Protein AF-A0A1Y2LS45-F1 (afdb_monomer_lite)

Radius of gyration: 21.68 Å; chains: 1; bounding box: 65×49×50 Å

pLDDT: mean 71.56, std 15.98, range [33.53, 91.5]

Secondary structure (DSSP, 8-state):
---TT-----TT--SS---HHHHHHHHHHHHHHHH-HHHHHHHTS-GGGTHHHHHGGGTTTTTHHHHHHHHHHHHHHTTTTT--SPPSSPPPPHHHHHHHHHHHHHHHHHHHHHHHHHHHHT--TT----GGGHHHHHHHHHHHHHHHHHHHHH-----TT-S-SSHHHHHHS--S----SSHHHHHHHHHS--

Sequence (194 aa):
MPDFAGLTPDSSYKDGWEPKSGACAKARDTTIQAFVPKLSVARRTDEAYYWPFQYFHLTWEDGAAAFHEELIQTARLWTELGLTAPCPYPFPSSDEYAVQKKDCRQFEASHQLTDTMSKLLNTATDGWAPADDWEKLQIAHKELHESVVQKTYNTEDFDEYDPLQSEDDLREIWPFDLERDQLSEENKKKADVP

InterPro domains:
  IPR051035 Mitochondrial inheritance protein 9 [PTHR36091] (29-177)

Structure (mmCIF, N/CA/C/O backbone):
data_AF-A0A1Y2LS45-F1
#
_entry.id   AF-A0A1Y2LS45-F1
#
loop_
_atom_site.group_PDB
_atom_site.id
_atom_site.type_symbol
_atom_site.label_atom_id
_atom_site.label_alt_id
_atom_site.label_comp_id
_atom_site.label_asym_id
_atom_site.label_entity_id
_atom_site.label_seq_id
_atom_site.pdbx_PDB_ins_code
_atom_site.Cartn_x
_atom_site.Cartn_y
_atom_site.Cartn_z
_atom_site.occupancy
_atom_site.B_iso_or_equiv
_atom_site.auth_seq_id
_atom_site.auth_comp_id
_atom_site.auth_asym_id
_atom_site.auth_atom_id
_atom_site.pdbx_PDB_model_num
ATOM 1 N N . MET A 1 1 ? -15.790 6.419 0.981 1.00 37.34 1 MET A N 1
ATOM 2 C CA . MET A 1 1 ? -14.462 5.896 1.353 1.00 37.34 1 MET A CA 1
ATOM 3 C C . MET A 1 1 ? -14.072 4.927 0.253 1.00 37.34 1 MET A C 1
ATOM 5 O O . MET A 1 1 ? -14.983 4.215 -0.167 1.00 37.34 1 MET A O 1
ATOM 9 N N . PRO A 1 2 ? -12.844 4.968 -0.289 1.00 41.75 2 PRO A N 1
ATOM 10 C CA . PRO A 1 2 ? -12.430 3.972 -1.267 1.00 41.75 2 PRO A CA 1
ATOM 11 C C . PRO A 1 2 ? -12.490 2.602 -0.597 1.00 41.75 2 PRO A C 1
ATOM 13 O O . PRO A 1 2 ? -12.044 2.440 0.537 1.00 41.75 2 PRO A O 1
ATOM 16 N N . ASP A 1 3 ? -13.123 1.650 -1.266 1.00 47.12 3 ASP A N 1
ATOM 17 C CA . ASP A 1 3 ? -13.044 0.254 -0.878 1.00 47.12 3 ASP A CA 1
ATOM 18 C C . ASP A 1 3 ? -11.689 -0.247 -1.383 1.00 47.12 3 ASP A C 1
ATOM 20 O O . ASP A 1 3 ? -11.525 -0.506 -2.573 1.00 47.12 3 ASP A O 1
ATOM 24 N N . PHE A 1 4 ? -10.696 -0.316 -0.495 1.00 44.00 4 PHE A N 1
ATOM 25 C CA . PHE A 1 4 ? -9.348 -0.793 -0.832 1.00 44.00 4 PHE A CA 1
ATOM 26 C C . PHE A 1 4 ? -9.336 -2.283 -1.236 1.00 44.00 4 PHE A C 1
ATOM 28 O O . PHE A 1 4 ? -8.350 -2.782 -1.774 1.00 44.00 4 PHE A O 1
ATOM 35 N N . ALA A 1 5 ? -10.449 -2.991 -1.007 1.00 43.00 5 ALA A N 1
ATOM 36 C CA . ALA A 1 5 ? -10.707 -4.353 -1.462 1.00 43.00 5 ALA A CA 1
ATOM 37 C C . ALA A 1 5 ? -11.768 -4.402 -2.563 1.00 43.00 5 ALA A C 1
ATOM 39 O O . ALA A 1 5 ? -12.122 -5.483 -3.051 1.00 43.00 5 ALA A O 1
ATOM 40 N N . GLY A 1 6 ? -12.262 -3.231 -2.945 1.00 40.03 6 GLY A N 1
ATOM 41 C CA . GLY A 1 6 ? -13.312 -3.047 -3.905 1.00 40.03 6 GLY A CA 1
ATOM 42 C C . GLY A 1 6 ? -12.787 -3.426 -5.254 1.00 40.03 6 GLY A C 1
ATOM 43 O O . GLY A 1 6 ? -11.815 -2.863 -5.754 1.00 40.03 6 GLY A O 1
ATOM 44 N N . LEU A 1 7 ? -13.470 -4.388 -5.860 1.00 37.25 7 LEU A N 1
ATOM 45 C CA . LEU A 1 7 ? -13.359 -4.628 -7.283 1.00 37.25 7 LEU A CA 1
ATOM 46 C C . LEU A 1 7 ? -13.670 -3.306 -7.981 1.00 37.25 7 LEU A C 1
ATOM 48 O O . LEU A 1 7 ? -14.832 -2.904 -8.060 1.00 37.25 7 LEU A O 1
ATOM 52 N N . THR A 1 8 ? -12.646 -2.638 -8.502 1.00 36.06 8 THR A N 1
ATOM 53 C CA . THR A 1 8 ? -12.851 -1.621 -9.521 1.00 36.06 8 THR A CA 1
ATOM 54 C C . THR A 1 8 ? -13.588 -2.315 -10.670 1.00 36.06 8 THR A C 1
ATOM 56 O O . THR A 1 8 ? -13.075 -3.286 -11.238 1.00 36.06 8 THR A O 1
ATOM 59 N N . PRO A 1 9 ? -14.828 -1.909 -11.010 1.00 33.53 9 PRO A N 1
ATOM 60 C CA . PRO A 1 9 ? -15.450 -2.384 -12.225 1.00 33.53 9 PRO A CA 1
ATOM 61 C C . PRO A 1 9 ? -14.730 -1.655 -13.351 1.00 33.53 9 PRO A C 1
ATOM 63 O O . PRO A 1 9 ? -15.074 -0.528 -13.706 1.00 33.53 9 PRO A O 1
ATOM 66 N N . ASP A 1 10 ? -13.675 -2.278 -13.863 1.00 34.06 10 ASP A N 1
ATOM 67 C CA . ASP A 1 10 ? -12.947 -1.760 -15.007 1.00 34.06 10 ASP A CA 1
ATOM 68 C C . ASP A 1 10 ? -13.879 -1.847 -16.225 1.00 34.06 10 ASP A C 1
ATOM 70 O O . ASP A 1 10 ? -14.085 -2.905 -16.824 1.00 34.06 10 ASP A O 1
ATOM 74 N N . SER A 1 11 ? -14.555 -0.737 -16.530 1.00 41.16 11 SER A N 1
ATOM 75 C CA . SER A 1 11 ? -15.632 -0.690 -17.528 1.00 41.16 11 SER A CA 1
ATOM 76 C C . SER A 1 11 ? -15.151 -0.843 -18.978 1.00 41.16 11 SER A C 1
ATOM 78 O O . SER A 1 11 ? -15.967 -0.775 -19.899 1.00 41.16 11 SER A O 1
ATOM 80 N N . SER A 1 12 ? -13.852 -1.060 -19.214 1.00 41.62 12 SER A N 1
ATOM 81 C CA . SER A 1 12 ? -13.284 -1.040 -20.566 1.00 41.62 12 SER A CA 1
ATOM 82 C C . SER A 1 12 ? -13.034 -2.406 -21.219 1.00 41.62 12 SER A C 1
ATOM 84 O O . SER A 1 12 ? -12.715 -2.444 -22.407 1.00 41.62 12 SER A O 1
ATOM 86 N N . TYR A 1 13 ? -13.262 -3.538 -20.546 1.00 36.50 13 TYR A N 1
ATOM 87 C CA . TYR A 1 13 ? -12.967 -4.847 -21.143 1.00 36.50 13 TYR A CA 1
ATOM 88 C C . TYR A 1 13 ? -14.202 -5.525 -21.745 1.00 36.50 13 TYR A C 1
ATOM 90 O O . TYR A 1 13 ? -14.956 -6.243 -21.090 1.00 36.50 13 TYR A O 1
ATOM 98 N N . LYS A 1 14 ? -14.389 -5.310 -23.052 1.00 39.19 14 LYS A N 1
ATOM 99 C CA . LYS A 1 14 ? -15.216 -6.165 -23.910 1.00 39.19 14 LYS A CA 1
ATOM 100 C C . LYS A 1 14 ? -14.388 -7.338 -24.427 1.00 39.19 14 LYS A C 1
ATOM 102 O O . LYS A 1 14 ? -13.962 -7.320 -25.569 1.00 39.19 14 LYS A O 1
ATOM 107 N N . ASP A 1 15 ? -14.188 -8.344 -23.591 1.00 38.72 15 ASP A N 1
ATOM 108 C CA . ASP A 1 15 ? -14.043 -9.733 -24.029 1.00 38.72 15 ASP A CA 1
ATOM 109 C C . ASP A 1 15 ? -14.287 -10.644 -22.824 1.00 38.72 15 ASP A C 1
ATOM 111 O O . ASP A 1 15 ? -13.944 -10.295 -21.699 1.00 38.72 15 ASP A O 1
ATOM 115 N N . GLY A 1 16 ? -14.975 -11.766 -23.044 1.00 36.00 16 GLY A N 1
ATOM 116 C CA . GLY A 1 16 ? -15.630 -12.603 -22.025 1.00 36.00 16 GLY A CA 1
ATOM 117 C C . GLY A 1 16 ? -14.723 -13.370 -21.052 1.00 36.00 16 GLY A C 1
ATOM 118 O O . GLY A 1 16 ? -15.042 -14.508 -20.713 1.00 36.00 16 GLY A O 1
ATOM 119 N N . TRP A 1 17 ? -13.623 -12.776 -20.594 1.00 35.47 17 TRP A N 1
ATOM 120 C CA . TRP A 1 17 ? -12.788 -13.281 -19.509 1.00 35.47 17 TRP A CA 1
ATOM 121 C C . TRP A 1 17 ? -13.036 -12.419 -18.264 1.00 35.47 17 TRP A C 1
ATOM 123 O O . TRP A 1 17 ? -12.714 -11.235 -18.250 1.00 35.47 17 TRP A O 1
ATOM 133 N N . GLU A 1 18 ? -13.641 -13.000 -17.221 1.00 38.00 18 GLU A N 1
ATOM 134 C CA . GLU A 1 18 ? -13.786 -12.342 -15.912 1.00 38.00 18 GLU A CA 1
ATOM 135 C C . GLU A 1 18 ? -12.415 -11.788 -15.465 1.00 38.00 18 GLU A C 1
ATOM 137 O O . GLU A 1 18 ? -11.423 -12.523 -15.559 1.00 38.00 18 GLU A O 1
ATOM 142 N N . PRO A 1 19 ? -12.320 -10.535 -14.975 1.00 42.94 19 PRO A N 1
ATOM 143 C CA . PRO A 1 19 ? -11.075 -10.001 -14.431 1.00 42.94 19 PRO A CA 1
ATOM 144 C C . PRO A 1 19 ? -10.482 -11.010 -13.445 1.00 42.94 19 PRO A C 1
ATOM 146 O O . PRO A 1 19 ? -11.208 -11.533 -12.595 1.00 42.94 19 PRO A O 1
ATOM 149 N N . LYS A 1 20 ? -9.178 -11.312 -13.546 1.00 48.69 20 LYS A N 1
ATOM 150 C CA . LYS A 1 20 ? -8.509 -12.288 -12.659 1.00 48.69 20 LYS A CA 1
ATOM 151 C C . LYS A 1 20 ? -8.820 -12.016 -11.176 1.00 48.69 20 LYS A C 1
ATOM 153 O O . LYS A 1 20 ? -8.964 -12.959 -10.406 1.00 48.69 20 LYS A O 1
ATOM 158 N N . SER A 1 21 ? -9.016 -10.750 -10.801 1.00 55.38 21 SER A N 1
ATOM 159 C CA . SER A 1 21 ? -9.451 -10.312 -9.469 1.00 55.38 21 SER A CA 1
ATOM 160 C C . SER A 1 21 ? -10.815 -10.876 -9.041 1.00 55.38 21 SER A C 1
ATOM 162 O O . SER A 1 21 ? -10.941 -11.368 -7.920 1.00 55.38 21 SER A O 1
ATOM 164 N N . GLY A 1 22 ? -11.818 -10.896 -9.924 1.00 56.47 22 GLY A N 1
ATOM 165 C CA . GLY A 1 22 ? -13.156 -11.428 -9.640 1.00 56.47 22 GLY A CA 1
ATOM 166 C C . GLY A 1 22 ? -13.173 -12.951 -9.488 1.00 56.47 22 GLY A C 1
ATOM 167 O O . GLY A 1 22 ? -13.774 -13.483 -8.550 1.00 56.47 22 GLY A O 1
ATOM 168 N N . ALA A 1 23 ? -12.441 -13.660 -10.352 1.00 62.28 23 ALA A N 1
ATOM 169 C CA . ALA A 1 23 ? -12.299 -15.112 -10.258 1.00 62.28 23 ALA A CA 1
ATOM 170 C C . ALA A 1 23 ? -11.534 -15.527 -8.986 1.00 62.28 23 ALA A C 1
ATOM 172 O O . ALA A 1 23 ? -11.937 -16.469 -8.301 1.00 62.28 23 ALA A O 1
ATOM 173 N N . CYS A 1 24 ? -10.476 -14.791 -8.624 1.00 57.47 24 CYS A N 1
ATOM 174 C CA . CYS A 1 24 ? -9.709 -15.010 -7.396 1.00 57.47 24 CYS A CA 1
ATOM 175 C C . CYS A 1 24 ? -10.525 -14.713 -6.131 1.00 57.47 24 CYS A C 1
ATOM 177 O O . CYS A 1 24 ? -10.482 -15.509 -5.193 1.00 57.47 24 CYS A O 1
ATOM 179 N N . ALA A 1 25 ? -11.308 -13.630 -6.102 1.00 61.47 25 ALA A N 1
ATOM 180 C CA . ALA A 1 25 ? -12.187 -13.313 -4.975 1.00 61.47 25 ALA A CA 1
ATOM 181 C C . ALA A 1 25 ? -13.240 -14.413 -4.763 1.00 61.47 25 ALA A C 1
ATOM 183 O O . ALA A 1 25 ? -13.397 -14.942 -3.660 1.00 61.47 25 ALA A O 1
ATOM 184 N N . LYS A 1 26 ? -13.881 -14.860 -5.848 1.00 71.94 26 LYS A N 1
ATOM 185 C CA . LYS A 1 26 ? -14.867 -15.946 -5.819 1.00 71.94 26 LYS A CA 1
ATOM 186 C C . LYS A 1 26 ? -14.252 -17.286 -5.413 1.00 71.94 26 LYS A C 1
ATOM 188 O O . LYS A 1 26 ? -14.851 -18.027 -4.628 1.00 71.94 26 LYS A O 1
ATOM 193 N N . ALA A 1 27 ? -13.054 -17.600 -5.908 1.00 78.12 27 ALA A N 1
ATOM 194 C CA . ALA A 1 27 ? -12.315 -18.796 -5.517 1.00 78.12 27 ALA A CA 1
ATOM 195 C C . ALA A 1 27 ? -11.917 -18.748 -4.035 1.00 78.12 27 ALA A C 1
ATOM 197 O O . ALA A 1 27 ? -12.123 -19.732 -3.325 1.00 78.12 27 ALA A O 1
ATOM 198 N N . ARG A 1 28 ? -11.427 -17.604 -3.540 1.00 68.94 28 ARG A N 1
ATOM 199 C CA . ARG A 1 28 ? -11.113 -17.368 -2.123 1.00 68.94 28 ARG A CA 1
ATOM 200 C C . ARG A 1 28 ? -12.343 -17.570 -1.245 1.00 68.94 28 ARG A C 1
ATOM 202 O O . ARG A 1 28 ? -12.267 -18.302 -0.261 1.00 68.94 28 ARG A O 1
ATOM 209 N N . ASP A 1 29 ? -13.478 -16.982 -1.608 1.00 72.62 29 ASP A N 1
ATOM 210 C CA . ASP A 1 29 ? -14.715 -17.102 -0.836 1.00 72.62 29 ASP A CA 1
ATOM 211 C C . ASP A 1 29 ? -15.249 -18.532 -0.820 1.00 72.62 29 ASP A C 1
ATOM 213 O O . ASP A 1 29 ? -15.577 -19.052 0.248 1.00 72.62 29 ASP A O 1
ATOM 217 N N . THR A 1 30 ? -15.254 -19.207 -1.971 1.00 80.69 30 THR A N 1
ATOM 218 C CA . THR A 1 30 ? -15.672 -20.614 -2.073 1.00 80.69 30 THR A CA 1
ATOM 219 C C . THR A 1 30 ? -14.738 -21.527 -1.272 1.00 80.69 30 THR A C 1
ATOM 221 O O . THR A 1 30 ? -15.191 -22.419 -0.555 1.00 80.69 30 THR A O 1
ATOM 224 N N . THR A 1 31 ? -13.428 -21.273 -1.323 1.00 70.69 31 THR A N 1
ATOM 225 C CA . THR A 1 31 ? -12.409 -22.036 -0.586 1.00 70.69 31 THR A CA 1
ATOM 226 C C . THR A 1 31 ? -12.541 -21.822 0.920 1.00 70.69 31 THR A C 1
ATOM 228 O O . THR A 1 31 ? -12.524 -22.785 1.682 1.00 70.69 31 THR A O 1
ATOM 231 N N . ILE A 1 32 ? -12.749 -20.585 1.377 1.00 66.25 32 ILE A N 1
ATOM 232 C CA . ILE A 1 32 ? -12.968 -20.288 2.799 1.00 66.25 32 ILE A CA 1
ATOM 233 C C . ILE A 1 32 ? -14.274 -20.920 3.294 1.00 66.25 32 ILE A C 1
ATOM 235 O O . ILE A 1 32 ? -14.299 -21.473 4.393 1.00 66.25 32 ILE A O 1
ATOM 239 N N . GLN A 1 33 ? -15.339 -20.906 2.485 1.00 75.44 33 GLN A N 1
ATOM 240 C CA . GLN A 1 33 ? -16.589 -21.608 2.793 1.00 75.44 33 GLN A CA 1
ATOM 241 C C . GLN A 1 33 ? -16.390 -23.122 2.945 1.00 75.44 33 GLN A C 1
ATOM 243 O O . GLN A 1 33 ? -16.942 -23.710 3.874 1.00 75.44 33 GLN A O 1
ATOM 248 N N . ALA A 1 34 ? -15.594 -23.740 2.069 1.00 77.50 34 ALA A N 1
ATOM 249 C CA . ALA A 1 34 ? -15.386 -25.185 2.053 1.00 77.50 34 ALA A CA 1
ATOM 250 C C . ALA A 1 34 ? -14.404 -25.678 3.130 1.00 77.50 34 ALA A C 1
ATOM 252 O O . ALA A 1 34 ? -14.676 -26.668 3.807 1.00 77.50 34 ALA A O 1
ATOM 253 N N . PHE A 1 35 ? -13.267 -25.000 3.300 1.00 65.56 35 PHE A N 1
ATOM 254 C CA . PHE A 1 35 ? -12.141 -25.502 4.097 1.00 65.56 35 PHE A CA 1
ATOM 255 C C . PHE A 1 35 ? -11.997 -24.828 5.458 1.00 65.56 35 PHE A C 1
ATOM 257 O O . PHE A 1 35 ? -11.401 -25.403 6.368 1.00 65.56 35 PHE A O 1
ATOM 264 N N . VAL A 1 36 ? -12.566 -23.632 5.636 1.00 68.81 36 VAL A N 1
ATOM 265 C CA . VAL A 1 36 ? -12.494 -22.893 6.902 1.00 68.81 36 VAL A CA 1
ATOM 266 C C . VAL A 1 36 ? -13.895 -22.423 7.317 1.00 68.81 36 VAL A C 1
ATOM 268 O O . VAL A 1 36 ? -14.128 -21.228 7.505 1.00 68.81 36 VAL A O 1
ATOM 271 N N . PRO A 1 37 ? -14.864 -23.343 7.502 1.00 68.50 37 PRO A N 1
ATOM 272 C CA . PRO A 1 37 ? -16.276 -22.996 7.686 1.00 68.50 37 PRO A CA 1
ATOM 273 C C . PRO A 1 37 ? -16.529 -22.095 8.904 1.00 68.50 37 PRO A C 1
ATOM 275 O O . PRO A 1 37 ? -17.424 -21.255 8.869 1.00 68.50 37 PRO A O 1
ATOM 278 N N . LYS A 1 38 ? -15.706 -22.193 9.958 1.00 63.44 38 LYS A N 1
ATOM 279 C CA . LYS A 1 38 ? -15.767 -21.281 11.115 1.00 63.44 38 LYS A CA 1
ATOM 280 C C . LYS A 1 38 ? -15.412 -19.838 10.736 1.00 63.44 38 LYS A C 1
ATOM 282 O O . LYS A 1 38 ? -16.117 -18.916 11.130 1.00 63.44 38 LYS A O 1
ATOM 287 N N . LEU A 1 39 ? -14.362 -19.656 9.932 1.00 60.03 39 LEU A N 1
ATOM 288 C CA . LEU A 1 39 ? -13.975 -18.352 9.390 1.00 60.03 39 LEU A CA 1
ATOM 289 C C . LEU A 1 39 ? -15.007 -17.849 8.377 1.00 60.03 39 LEU A C 1
ATOM 291 O O . LEU A 1 39 ? -15.296 -16.663 8.346 1.00 60.03 39 LEU A O 1
ATOM 295 N N . SER A 1 40 ? -15.610 -18.738 7.583 1.00 66.12 40 SER A N 1
ATOM 296 C CA . SER A 1 40 ? -16.699 -18.367 6.675 1.00 66.12 40 SER A CA 1
ATOM 297 C C . SER A 1 40 ? -17.918 -17.818 7.411 1.00 66.12 40 SER A C 1
ATOM 299 O O . SER A 1 40 ? -18.502 -16.842 6.953 1.00 66.12 40 SER A O 1
ATOM 301 N N . VAL A 1 41 ? -18.316 -18.428 8.531 1.00 69.25 41 VAL A N 1
ATOM 302 C CA . VAL A 1 41 ? -19.419 -17.915 9.356 1.00 69.25 41 VAL A CA 1
ATOM 303 C C . VAL A 1 41 ? -19.053 -16.557 9.952 1.00 69.25 41 VAL A C 1
ATOM 305 O O . VAL A 1 41 ? -19.871 -15.646 9.897 1.00 69.25 41 VAL A O 1
ATOM 308 N N . ALA A 1 42 ? -17.815 -16.389 10.429 1.00 62.97 42 ALA A N 1
ATOM 309 C CA . ALA A 1 42 ? -17.323 -15.095 10.899 1.00 62.97 42 ALA A CA 1
ATOM 310 C C . ALA A 1 42 ? -17.313 -14.033 9.780 1.00 62.97 42 ALA A C 1
ATOM 312 O O . ALA A 1 42 ? -17.785 -12.929 9.992 1.00 62.97 42 ALA A O 1
ATOM 313 N N . ARG A 1 43 ? -16.897 -14.361 8.551 1.00 63.22 43 ARG A N 1
ATOM 314 C CA . ARG A 1 43 ? -16.922 -13.430 7.401 1.00 63.22 43 ARG A CA 1
ATOM 315 C C . ARG A 1 43 ? -18.325 -13.081 6.892 1.00 63.22 43 ARG A C 1
ATOM 317 O O . ARG A 1 43 ? -18.460 -12.139 6.128 1.00 63.22 43 ARG A O 1
ATOM 324 N N . ARG A 1 44 ? -19.361 -13.839 7.269 1.00 68.12 44 ARG A N 1
ATOM 325 C CA . ARG A 1 44 ? -20.767 -13.488 6.986 1.00 68.12 44 ARG A CA 1
ATOM 326 C C . ARG A 1 44 ? -21.357 -12.521 8.016 1.00 68.12 44 ARG A C 1
ATOM 328 O O . ARG A 1 44 ? -22.510 -12.125 7.861 1.00 68.12 44 ARG A O 1
ATOM 335 N N . THR A 1 45 ? -20.615 -12.202 9.077 1.00 66.94 45 THR A N 1
ATOM 336 C CA . THR A 1 45 ? -20.951 -11.076 9.958 1.00 66.94 45 THR A CA 1
ATOM 337 C C . THR A 1 45 ? -20.570 -9.755 9.286 1.00 66.94 45 THR A C 1
ATOM 339 O O . THR A 1 45 ? -19.978 -9.778 8.207 1.00 66.94 45 THR A O 1
ATOM 342 N N . ASP A 1 46 ? -20.978 -8.628 9.875 1.00 65.94 46 ASP A N 1
ATOM 343 C CA . ASP A 1 46 ? -20.701 -7.286 9.345 1.00 65.94 46 ASP A CA 1
ATOM 344 C C . ASP A 1 46 ? -19.224 -7.136 8.931 1.00 65.94 46 ASP A C 1
ATOM 346 O O . ASP A 1 46 ? -18.320 -7.613 9.623 1.00 65.94 46 ASP A O 1
ATOM 350 N N . GLU A 1 47 ? -18.989 -6.495 7.789 1.00 66.19 47 GLU A N 1
ATOM 351 C CA . GLU A 1 47 ? -17.656 -6.288 7.221 1.00 66.19 47 GLU A CA 1
ATOM 352 C C . GLU A 1 47 ? -16.710 -5.561 8.172 1.00 66.19 47 GLU A C 1
ATOM 354 O O . GLU A 1 47 ? -15.532 -5.916 8.299 1.00 66.19 47 GLU A O 1
ATOM 359 N N . ALA A 1 48 ? -17.283 -4.695 9.000 1.00 64.94 48 ALA A N 1
ATOM 360 C CA . ALA A 1 48 ? -16.570 -4.004 10.051 1.00 64.94 48 ALA A CA 1
ATOM 361 C C . ALA A 1 48 ? -15.946 -4.924 11.123 1.00 64.94 48 ALA A C 1
ATOM 363 O O . ALA A 1 48 ? -14.991 -4.516 11.782 1.00 64.94 48 ALA A O 1
ATOM 364 N N . TYR A 1 49 ? -16.399 -6.177 11.289 1.00 65.94 49 TYR A N 1
ATOM 365 C CA . TYR A 1 49 ? -15.745 -7.127 12.205 1.00 65.94 49 TYR A CA 1
ATOM 366 C C . TYR A 1 49 ? -14.449 -7.717 11.646 1.00 65.94 49 TYR A C 1
ATOM 368 O O . TYR A 1 49 ? -13.630 -8.214 12.426 1.00 65.94 49 TYR A O 1
ATOM 376 N N . TYR A 1 50 ? -14.267 -7.731 10.321 1.00 70.44 50 TYR A N 1
ATOM 377 C CA . TYR A 1 50 ? -13.117 -8.383 9.696 1.00 70.44 50 TYR A CA 1
ATOM 378 C C . TYR A 1 50 ? -12.157 -7.449 8.965 1.00 70.44 50 TYR A C 1
ATOM 380 O O . TYR A 1 50 ? -11.053 -7.891 8.641 1.00 70.44 50 TYR A O 1
ATOM 388 N N . TRP A 1 51 ? -12.526 -6.184 8.772 1.00 69.94 51 TRP A N 1
ATOM 389 C CA . TRP A 1 51 ? -11.694 -5.150 8.156 1.00 69.94 51 TRP A CA 1
ATOM 390 C C . TRP A 1 51 ? -10.231 -5.129 8.639 1.00 69.94 51 TRP A C 1
ATOM 392 O O . TRP A 1 51 ? -9.334 -5.261 7.801 1.00 69.94 51 TRP A O 1
ATOM 402 N N . PRO A 1 52 ? -9.926 -5.143 9.955 1.00 68.00 52 PRO A N 1
ATOM 403 C CA . PRO A 1 52 ? -8.536 -5.200 10.421 1.00 68.00 52 PRO A CA 1
ATOM 404 C C . PRO A 1 52 ? -7.773 -6.438 9.932 1.00 68.00 52 PRO A C 1
ATOM 406 O O . PRO A 1 52 ? -6.583 -6.389 9.634 1.00 68.00 52 PRO A O 1
ATOM 409 N N . PHE A 1 53 ? -8.450 -7.578 9.813 1.00 67.81 53 PHE A N 1
ATOM 410 C CA . PHE A 1 53 ? -7.822 -8.831 9.394 1.00 67.81 53 PHE A CA 1
ATOM 411 C C . PHE A 1 53 ? -7.625 -8.916 7.877 1.00 67.81 53 PHE A C 1
ATOM 413 O O . PHE A 1 53 ? -6.948 -9.829 7.399 1.00 67.81 53 PHE A O 1
ATOM 420 N N . GLN A 1 54 ? -8.197 -7.984 7.114 1.00 66.12 54 GLN A N 1
ATOM 421 C CA . GLN A 1 54 ? -8.111 -7.967 5.662 1.00 66.12 54 GLN A CA 1
ATOM 422 C C . GLN A 1 54 ? -6.732 -7.531 5.175 1.00 66.12 54 GLN A C 1
ATOM 424 O O . GLN A 1 54 ? -6.189 -8.192 4.295 1.00 66.12 54 GLN A O 1
ATOM 429 N N . TYR A 1 55 ? -6.130 -6.519 5.803 1.00 61.53 55 TYR A N 1
ATOM 430 C CA . TYR A 1 55 ? -4.831 -5.963 5.387 1.00 61.53 55 TYR A CA 1
ATOM 431 C C . TYR A 1 55 ? -3.679 -6.285 6.331 1.00 61.53 55 TYR A C 1
ATOM 433 O O . TYR A 1 55 ? -2.532 -6.006 5.996 1.00 61.53 55 TYR A O 1
ATOM 441 N N . PHE A 1 56 ? -3.939 -6.944 7.467 1.00 65.62 56 PHE A N 1
ATOM 442 C CA . PHE A 1 56 ? -2.894 -7.294 8.436 1.00 65.62 56 PHE A CA 1
ATOM 443 C C . PHE A 1 56 ? -1.690 -8.014 7.794 1.00 65.62 56 PHE A C 1
ATOM 445 O O . PHE A 1 56 ? -0.544 -7.776 8.162 1.00 65.62 56 PHE A O 1
ATOM 452 N N . HIS A 1 57 ? -1.936 -8.855 6.788 1.00 58.50 57 HIS A N 1
ATOM 453 C CA . HIS A 1 57 ? -0.900 -9.632 6.103 1.00 58.50 57 HIS A CA 1
ATOM 454 C C . HIS A 1 57 ? -0.005 -8.824 5.146 1.00 58.50 57 HIS A C 1
ATOM 456 O O . HIS A 1 57 ? 1.038 -9.334 4.750 1.00 58.50 57 HIS A O 1
ATOM 462 N N . LEU A 1 58 ? -0.386 -7.592 4.799 1.00 61.78 58 LEU A N 1
ATOM 463 C CA . LEU A 1 58 ? 0.386 -6.695 3.930 1.00 61.78 58 LEU A CA 1
ATOM 464 C C . LEU A 1 58 ? 1.151 -5.631 4.724 1.00 61.78 58 LEU A C 1
ATOM 466 O O . LEU A 1 58 ? 1.900 -4.856 4.148 1.00 61.78 58 LEU A O 1
ATOM 470 N N . THR A 1 59 ? 1.001 -5.595 6.052 1.00 64.62 59 THR A N 1
ATOM 471 C CA . THR A 1 59 ? 1.595 -4.549 6.908 1.00 64.62 59 THR A CA 1
ATOM 472 C C . THR A 1 59 ? 3.122 -4.524 6.931 1.00 64.62 59 THR A C 1
ATOM 474 O O . THR A 1 59 ? 3.691 -3.523 7.349 1.00 64.62 59 THR A O 1
ATOM 477 N N . TRP A 1 60 ? 3.782 -5.610 6.521 1.00 60.81 60 TRP A N 1
ATOM 478 C CA . TRP A 1 60 ? 5.244 -5.713 6.490 1.00 60.81 60 TRP A CA 1
ATOM 479 C C . TRP A 1 60 ? 5.876 -5.132 5.217 1.00 60.81 60 TRP A C 1
ATOM 481 O O . TRP A 1 60 ? 7.087 -4.931 5.207 1.00 60.81 60 TRP A O 1
ATOM 491 N N . GLU A 1 61 ? 5.075 -4.899 4.178 1.00 64.12 61 GLU A N 1
ATOM 492 C CA . GLU A 1 61 ? 5.500 -4.333 2.897 1.00 64.12 61 GLU A CA 1
ATOM 493 C C . GLU A 1 61 ? 4.945 -2.906 2.813 1.00 64.12 61 GLU A C 1
ATOM 495 O O . GLU A 1 61 ? 5.538 -2.007 3.402 1.00 64.12 61 GLU A O 1
ATOM 500 N N . ASP A 1 62 ? 3.742 -2.720 2.260 1.00 64.38 62 ASP A N 1
ATOM 501 C CA . ASP A 1 62 ? 3.152 -1.382 2.079 1.00 64.38 62 ASP A CA 1
ATOM 502 C C . ASP A 1 62 ? 1.807 -1.190 2.808 1.00 64.38 62 ASP A C 1
ATOM 504 O O . ASP A 1 62 ? 1.295 -0.084 2.953 1.00 64.38 62 ASP A O 1
ATOM 508 N N . GLY A 1 63 ? 1.209 -2.257 3.341 1.00 71.94 63 GLY A N 1
ATOM 509 C CA . GLY A 1 63 ? -0.158 -2.249 3.877 1.00 71.94 63 GLY A CA 1
ATOM 510 C C . GLY A 1 63 ? -0.333 -1.607 5.255 1.00 71.94 63 GLY A C 1
ATOM 511 O O . GLY A 1 63 ? -1.429 -1.681 5.813 1.00 71.94 63 GLY A O 1
ATOM 512 N N . ALA A 1 64 ? 0.713 -1.018 5.845 1.00 82.94 64 ALA A N 1
ATOM 513 C CA . ALA A 1 64 ? 0.640 -0.412 7.176 1.00 82.94 64 ALA A CA 1
ATOM 514 C C . ALA A 1 64 ? -0.348 0.764 7.213 1.00 82.94 64 ALA A C 1
ATOM 516 O O . ALA A 1 64 ? -1.173 0.833 8.126 1.00 82.94 64 ALA A O 1
ATOM 517 N N . ALA A 1 65 ? -0.321 1.630 6.192 1.00 83.94 65 ALA A N 1
ATOM 518 C CA . ALA A 1 65 ? -1.252 2.749 6.064 1.00 83.94 65 ALA A CA 1
ATOM 519 C C . ALA A 1 65 ? -2.704 2.256 5.952 1.00 83.94 65 ALA A C 1
ATOM 521 O O . ALA A 1 65 ? -3.559 2.678 6.730 1.00 83.94 65 ALA A O 1
ATOM 522 N N . ALA A 1 66 ? -2.974 1.289 5.068 1.00 80.38 66 ALA A N 1
ATOM 523 C CA . ALA A 1 66 ? -4.306 0.699 4.915 1.00 80.38 66 ALA A CA 1
ATOM 524 C C . ALA A 1 66 ? -4.798 0.037 6.213 1.00 80.38 66 ALA A C 1
ATOM 526 O O . ALA A 1 66 ? -5.913 0.286 6.663 1.00 80.38 66 ALA A O 1
ATOM 527 N N . PHE A 1 67 ? -3.947 -0.753 6.873 1.00 83.38 67 PHE A N 1
ATOM 528 C CA . PHE A 1 67 ? -4.294 -1.398 8.139 1.00 83.38 67 PHE A CA 1
ATOM 529 C C . PHE A 1 67 ? -4.586 -0.386 9.253 1.00 83.38 67 PHE A C 1
ATOM 531 O O . PHE A 1 67 ? -5.506 -0.591 10.045 1.00 83.38 67 PHE A O 1
ATOM 538 N N . HIS A 1 68 ? -3.834 0.713 9.313 1.00 86.00 68 HIS A N 1
ATOM 539 C CA . HIS A 1 68 ? -4.071 1.765 10.293 1.00 86.00 68 HIS A CA 1
ATOM 540 C C . HIS A 1 68 ? -5.426 2.457 10.075 1.00 86.00 68 HIS A C 1
ATOM 542 O O . HIS A 1 68 ? -6.145 2.691 11.048 1.00 86.00 68 HIS A O 1
ATOM 548 N N . GLU A 1 69 ? -5.835 2.685 8.821 1.00 86.50 69 GLU A N 1
ATOM 549 C CA . GLU A 1 69 ? -7.180 3.186 8.512 1.00 86.50 69 GLU A CA 1
ATOM 550 C C . GLU A 1 69 ? -8.250 2.193 8.979 1.00 86.50 69 GLU A C 1
ATOM 552 O O . GLU A 1 69 ? -9.203 2.602 9.640 1.00 86.50 69 GLU A O 1
ATOM 557 N N . GLU A 1 70 ? -8.069 0.889 8.750 1.00 83.62 70 GLU A N 1
ATOM 558 C CA . GLU A 1 70 ? -9.029 -0.118 9.220 1.00 83.62 70 GLU A CA 1
ATOM 559 C C . GLU A 1 70 ? -9.172 -0.155 10.746 1.00 83.62 70 GLU A C 1
ATOM 561 O O . GLU A 1 70 ? -10.277 -0.335 11.271 1.00 83.62 70 GLU A O 1
ATOM 566 N N . LEU A 1 71 ? -8.083 0.055 11.492 1.00 85.81 71 LEU A N 1
ATOM 567 C CA . LEU A 1 71 ? -8.144 0.176 12.952 1.00 85.81 71 LEU A CA 1
ATOM 568 C C . LEU A 1 71 ? -8.956 1.401 13.384 1.00 85.81 71 LEU A C 1
ATOM 570 O O . LEU A 1 71 ? -9.772 1.300 14.303 1.00 85.81 71 LEU A O 1
ATOM 574 N N . ILE A 1 72 ? -8.792 2.534 12.696 1.00 88.31 72 ILE A N 1
ATOM 575 C CA . ILE A 1 72 ? -9.565 3.755 12.959 1.00 88.31 72 ILE A CA 1
ATOM 576 C C . ILE A 1 72 ? -11.051 3.526 12.669 1.00 88.31 72 ILE A C 1
ATOM 578 O O . ILE A 1 72 ? -11.900 3.926 13.468 1.00 88.31 72 ILE A O 1
ATOM 582 N N . GLN A 1 73 ? -11.388 2.862 11.563 1.00 84.19 73 GLN A N 1
ATOM 583 C CA . GLN A 1 73 ? -12.778 2.555 11.210 1.00 84.19 73 GL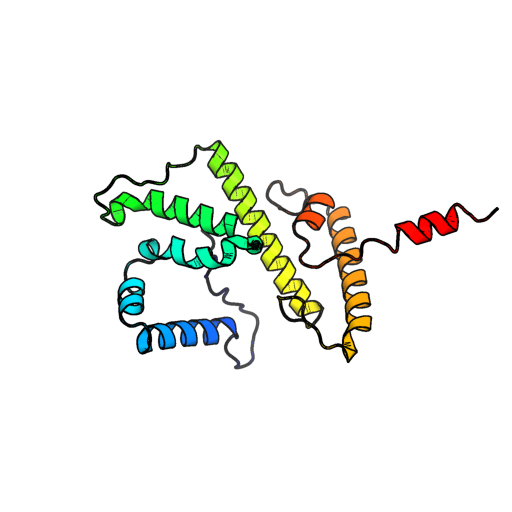N A CA 1
ATOM 584 C C . GLN A 1 73 ? -13.407 1.557 12.187 1.00 84.19 73 GLN A C 1
ATOM 586 O O . GLN A 1 73 ? -14.535 1.747 12.641 1.00 84.19 73 GLN A O 1
ATOM 591 N N . THR A 1 74 ? -12.645 0.554 12.619 1.00 82.31 74 THR A N 1
ATOM 592 C CA . THR A 1 74 ? -13.083 -0.385 13.660 1.00 82.31 74 THR A CA 1
ATOM 593 C C . THR A 1 74 ? -13.332 0.335 14.984 1.00 82.31 74 THR A C 1
ATOM 595 O O . THR A 1 74 ? -14.337 0.090 15.649 1.00 82.31 74 THR A O 1
ATOM 598 N N . ALA A 1 75 ? -12.458 1.270 15.361 1.00 85.56 75 ALA A N 1
ATOM 599 C CA . ALA A 1 75 ? -12.639 2.082 16.559 1.00 85.56 75 ALA A CA 1
ATOM 600 C C . ALA A 1 75 ? -13.865 3.010 16.463 1.00 85.56 75 ALA A C 1
ATOM 602 O O . ALA A 1 75 ? -14.552 3.204 17.466 1.00 85.56 75 ALA A O 1
ATOM 603 N N . ARG A 1 76 ? -14.185 3.538 15.268 1.00 85.19 76 ARG A N 1
ATOM 604 C CA . ARG A 1 76 ? -15.419 4.313 15.006 1.00 85.19 76 ARG A CA 1
ATOM 605 C C . ARG A 1 76 ? -16.669 3.488 15.262 1.00 85.19 76 ARG A C 1
ATOM 607 O O . ARG A 1 76 ? -17.575 3.949 15.948 1.00 85.19 76 ARG A O 1
ATOM 614 N N . LEU A 1 77 ? -16.696 2.274 14.723 1.00 82.06 77 LEU A N 1
ATOM 615 C CA . LEU A 1 77 ? -17.859 1.392 14.769 1.00 82.06 77 LEU A CA 1
ATOM 616 C C . LEU A 1 77 ? -17.909 0.535 16.037 1.00 82.06 77 LEU A C 1
ATOM 618 O O . LEU A 1 77 ? -18.841 -0.238 16.214 1.00 82.06 77 LEU A O 1
ATOM 622 N N . TRP A 1 78 ? -16.954 0.687 16.955 1.00 80.81 78 TRP A N 1
ATOM 623 C CA . TRP A 1 78 ? -16.771 -0.192 18.112 1.00 80.81 78 TRP A CA 1
ATOM 624 C C . TRP A 1 78 ? -18.051 -0.455 18.924 1.00 80.81 78 TRP A C 1
ATOM 626 O O . TRP A 1 78 ? -18.338 -1.592 19.302 1.00 80.81 78 TRP A O 1
ATOM 636 N N . THR A 1 79 ? -18.850 0.590 19.163 1.00 79.69 79 THR A N 1
ATOM 637 C CA . THR A 1 79 ? -20.130 0.482 19.884 1.00 79.69 79 THR A CA 1
ATOM 638 C C . THR A 1 79 ? -21.212 -0.206 19.045 1.00 79.69 79 THR A C 1
ATOM 640 O O . THR A 1 79 ? -21.994 -0.993 19.575 1.00 79.69 79 THR A O 1
ATOM 643 N N . GLU A 1 80 ? -21.257 0.066 17.740 1.00 77.62 80 GLU A N 1
ATOM 644 C CA . GLU A 1 80 ? -22.207 -0.538 16.791 1.00 77.62 80 GLU A CA 1
ATOM 645 C C . GLU A 1 80 ? -21.906 -2.027 16.567 1.00 77.62 80 GLU A C 1
ATOM 647 O O . GLU A 1 80 ? -22.820 -2.838 16.425 1.00 77.62 80 GLU A O 1
ATOM 652 N N . LEU A 1 81 ? -20.629 -2.403 16.677 1.00 71.25 81 LEU A N 1
ATOM 653 C CA . LEU A 1 81 ? -20.139 -3.780 16.699 1.00 71.25 81 LEU A CA 1
ATOM 654 C C . LEU A 1 81 ? -20.504 -4.537 17.995 1.00 71.25 81 LEU A C 1
ATOM 656 O O . LEU A 1 81 ? -20.123 -5.691 18.179 1.00 71.25 81 LEU A O 1
ATOM 660 N N . GLY A 1 82 ? -21.211 -3.905 18.938 1.00 74.38 82 GLY A N 1
ATOM 661 C CA . GLY A 1 82 ? -21.672 -4.554 20.169 1.00 74.38 82 GLY A CA 1
ATOM 662 C C . GLY A 1 82 ? -20.543 -5.041 21.087 1.00 74.38 82 GLY A C 1
ATOM 663 O O . GLY A 1 82 ? -20.772 -5.908 21.935 1.00 74.38 82 GLY A O 1
ATOM 664 N N . LEU A 1 83 ? -19.324 -4.509 20.932 1.00 76.44 83 LEU A N 1
ATOM 665 C CA . LEU A 1 83 ? -18.161 -4.901 21.724 1.00 76.44 83 LEU A CA 1
ATOM 666 C C . LEU A 1 83 ? -18.237 -4.258 23.114 1.00 76.44 83 LEU A C 1
ATOM 668 O O . LEU A 1 83 ? -18.213 -3.041 23.271 1.00 76.44 83 LEU A O 1
ATOM 672 N N . THR A 1 84 ? -18.343 -5.092 24.151 1.00 78.88 84 THR A N 1
ATOM 673 C CA . THR A 1 84 ? -18.612 -4.643 25.530 1.00 78.88 84 THR A CA 1
ATOM 674 C C . THR A 1 84 ? -17.392 -4.089 26.261 1.00 78.88 84 THR A C 1
ATOM 676 O O . THR A 1 84 ? -17.537 -3.416 27.280 1.00 78.88 84 THR A O 1
ATOM 679 N N . ALA A 1 85 ? -16.186 -4.415 25.799 1.00 84.25 85 ALA A N 1
ATOM 680 C CA . ALA A 1 85 ? -14.954 -3.856 26.346 1.00 84.25 85 ALA A CA 1
ATOM 681 C C . ALA A 1 85 ? -14.704 -2.459 25.755 1.00 84.25 85 ALA A C 1
ATOM 683 O O . ALA A 1 85 ? -15.131 -2.210 24.632 1.00 84.25 85 ALA A O 1
ATOM 684 N N . PRO A 1 86 ? -13.992 -1.555 26.447 1.00 85.50 86 PRO A N 1
ATOM 685 C CA . PRO A 1 86 ? -13.508 -0.324 25.830 1.00 85.50 86 PRO A CA 1
ATOM 686 C C . PRO A 1 86 ? -12.635 -0.629 24.606 1.00 85.50 86 PRO A C 1
ATOM 688 O O . PRO A 1 86 ? -11.868 -1.594 24.629 1.00 85.50 86 PRO A O 1
ATOM 691 N N . CYS A 1 87 ? -12.729 0.201 23.563 1.00 84.88 87 CYS A N 1
ATOM 692 C CA . CYS A 1 87 ? -11.848 0.083 22.404 1.00 84.88 87 CYS A CA 1
ATOM 693 C C . CYS A 1 87 ? -10.384 0.237 22.852 1.00 84.88 87 CYS A C 1
ATOM 695 O O . CYS A 1 87 ? -10.057 1.245 23.485 1.00 84.88 87 CYS A O 1
ATOM 697 N N . PRO A 1 88 ? -9.495 -0.728 22.549 1.00 86.94 88 PRO A N 1
ATOM 698 C CA . PRO A 1 88 ? -8.084 -0.637 22.916 1.00 86.94 88 PRO A CA 1
ATOM 699 C C . PRO A 1 88 ? -7.312 0.350 22.033 1.00 86.94 88 PRO A C 1
ATOM 701 O O . PRO A 1 88 ? -6.212 0.758 22.396 1.00 86.94 88 PRO A O 1
ATOM 704 N N . TYR A 1 89 ? -7.871 0.713 20.877 1.00 86.00 89 TYR A N 1
ATOM 705 C CA . TYR A 1 89 ? -7.266 1.634 19.932 1.00 86.00 89 TYR A CA 1
ATOM 706 C C . TYR A 1 89 ? -7.855 3.043 20.142 1.00 86.00 89 TYR A C 1
ATOM 708 O O . TYR A 1 89 ? -9.064 3.234 19.953 1.00 86.00 89 TYR A O 1
ATOM 716 N N . PRO A 1 90 ? -7.046 4.022 20.590 1.00 86.88 90 PRO A N 1
ATOM 717 C CA . PRO A 1 90 ? -7.516 5.379 20.820 1.00 86.88 90 PRO A CA 1
ATOM 718 C C . PRO A 1 90 ? -7.836 6.058 19.491 1.00 86.88 90 PRO A C 1
ATOM 720 O O . PRO A 1 90 ? -7.161 5.850 18.487 1.00 86.88 90 PRO A O 1
ATOM 723 N N . PHE A 1 91 ? -8.865 6.899 19.490 1.00 87.75 91 PHE A N 1
ATOM 724 C CA . PHE A 1 91 ? -9.197 7.659 18.296 1.00 87.75 91 PHE A CA 1
ATOM 725 C C . PHE A 1 91 ? -8.120 8.716 18.023 1.00 87.75 91 PHE A C 1
ATOM 727 O O . PHE A 1 91 ? -7.785 9.455 18.955 1.00 87.75 91 PHE A O 1
ATOM 734 N N . PRO A 1 92 ? -7.609 8.829 16.785 1.00 89.75 92 PRO A N 1
ATOM 735 C CA . PRO A 1 92 ? -6.606 9.833 16.459 1.00 89.75 92 PRO A CA 1
ATOM 736 C C . PRO A 1 92 ? -7.180 11.245 16.600 1.00 89.75 92 PRO A C 1
ATOM 738 O O . PRO A 1 92 ? -8.363 11.496 16.346 1.00 89.75 92 PRO A O 1
ATOM 741 N N . SER A 1 93 ? -6.326 12.190 16.978 1.00 91.50 93 SER A N 1
ATOM 742 C CA . SER A 1 93 ? -6.629 13.616 16.878 1.00 91.50 93 SER A CA 1
ATOM 743 C C . SER A 1 93 ? -6.876 14.034 15.421 1.00 91.50 93 SER A C 1
ATOM 745 O O . SER A 1 93 ? -6.588 13.299 14.475 1.00 91.50 93 SER A O 1
ATOM 747 N N . SER A 1 94 ? -7.416 15.240 15.218 1.00 90.12 94 SER A N 1
ATOM 748 C CA . SER A 1 94 ? -7.666 15.758 13.864 1.00 90.12 94 SER A CA 1
ATOM 749 C C . SER A 1 94 ? -6.388 15.829 13.022 1.00 90.12 94 SER A C 1
ATOM 751 O O . SER A 1 94 ? -6.438 15.543 11.827 1.00 90.12 94 SER A O 1
ATOM 753 N N . ASP A 1 95 ? -5.262 16.181 13.643 1.00 90.88 95 ASP A N 1
ATOM 754 C CA . ASP A 1 95 ? -3.975 16.325 12.961 1.00 90.88 95 ASP A CA 1
ATOM 755 C C . ASP A 1 95 ? -3.392 14.951 12.601 1.00 90.88 95 ASP A C 1
ATOM 757 O O . ASP A 1 95 ? -2.998 14.724 11.459 1.00 90.88 95 ASP A O 1
ATOM 761 N N . GLU A 1 96 ? -3.433 13.990 13.531 1.00 90.00 96 GLU A N 1
ATOM 762 C CA . GLU A 1 96 ? -3.018 12.601 13.273 1.00 90.00 96 GLU A CA 1
ATOM 763 C C . GLU A 1 96 ? -3.874 11.947 12.182 1.00 90.00 96 GLU A C 1
ATOM 765 O O . GLU A 1 96 ? -3.357 11.223 11.333 1.00 90.00 96 GLU A O 1
ATOM 770 N N . TYR A 1 97 ? -5.178 12.239 12.146 1.00 89.56 97 TYR A N 1
ATOM 771 C CA . TYR A 1 97 ? -6.051 11.720 11.096 1.00 89.56 97 TYR A CA 1
ATOM 772 C C . TYR A 1 97 ? -5.786 12.366 9.727 1.00 89.56 97 TYR A C 1
ATOM 774 O O . TYR A 1 97 ? -6.009 11.735 8.694 1.00 89.56 97 TYR A O 1
ATOM 782 N N . ALA A 1 98 ? -5.308 13.614 9.689 1.00 88.94 98 ALA A N 1
ATOM 783 C CA . ALA A 1 98 ? -4.890 14.253 8.444 1.00 88.94 98 ALA A CA 1
ATOM 784 C C . ALA A 1 98 ? -3.617 13.603 7.881 1.00 88.94 98 ALA A C 1
ATOM 786 O O . ALA A 1 98 ? -3.574 13.319 6.684 1.00 88.94 98 ALA A O 1
ATOM 787 N N . VAL A 1 99 ? -2.636 13.305 8.742 1.00 89.38 99 VAL A N 1
ATOM 788 C CA . VAL A 1 99 ? -1.427 12.547 8.369 1.00 89.38 99 VAL A CA 1
ATOM 789 C C . VAL A 1 99 ? -1.810 11.169 7.838 1.00 89.38 99 VAL A C 1
ATOM 791 O O . VAL A 1 99 ? -1.468 10.837 6.712 1.00 89.38 99 VAL A O 1
ATOM 794 N N . GLN A 1 100 ? -2.650 10.434 8.567 1.00 89.00 100 GLN A N 1
ATOM 795 C CA . GLN A 1 100 ? -3.109 9.114 8.139 1.00 89.00 100 GLN A CA 1
ATOM 796 C C . GLN A 1 100 ? -3.778 9.123 6.754 1.00 89.00 100 GLN A C 1
ATOM 798 O O . GLN A 1 100 ? -3.575 8.222 5.943 1.00 89.00 100 GLN A O 1
ATOM 803 N N . LYS A 1 101 ? -4.577 10.151 6.447 1.00 88.25 101 LYS A N 1
ATOM 804 C CA . LYS A 1 101 ? -5.173 10.296 5.112 1.00 88.25 101 LYS A CA 1
ATOM 805 C C . LYS A 1 101 ? -4.133 10.522 4.024 1.00 88.25 101 LYS A C 1
ATOM 807 O O . LYS A 1 101 ? -4.367 10.081 2.901 1.00 88.25 101 LYS A O 1
ATOM 812 N N . LYS A 1 102 ? -3.052 11.244 4.322 1.00 87.44 102 LYS A N 1
ATOM 813 C CA . LYS A 1 102 ? -1.942 11.430 3.386 1.00 87.44 102 LYS A CA 1
ATOM 814 C C . LYS A 1 102 ? -1.257 10.087 3.125 1.00 87.44 102 LYS A C 1
ATOM 816 O O . LYS A 1 102 ? -1.129 9.711 1.964 1.00 87.44 102 LYS A O 1
ATOM 821 N N . ASP A 1 103 ? -0.950 9.339 4.181 1.00 85.62 103 ASP A N 1
ATOM 822 C CA . ASP A 1 103 ? -0.292 8.031 4.090 1.00 85.62 103 ASP A CA 1
ATOM 823 C C . ASP A 1 103 ? -1.128 7.041 3.258 1.00 85.62 103 ASP A C 1
ATOM 825 O O . ASP A 1 103 ? -0.610 6.371 2.366 1.00 85.62 103 ASP A O 1
ATOM 829 N N . CYS A 1 104 ? -2.452 7.009 3.457 1.00 84.88 104 CYS A N 1
ATOM 830 C CA . CYS A 1 104 ? -3.357 6.192 2.639 1.00 84.88 104 CYS A CA 1
ATOM 831 C C . CYS A 1 104 ? -3.338 6.564 1.148 1.00 84.88 104 CYS A C 1
ATOM 833 O O . CYS A 1 104 ? -3.476 5.684 0.301 1.00 84.88 104 CYS A O 1
ATOM 835 N N . ARG A 1 105 ? -3.184 7.850 0.808 1.00 85.31 105 ARG A N 1
ATOM 836 C CA . ARG A 1 105 ? -3.114 8.291 -0.595 1.00 85.31 105 ARG A CA 1
ATOM 837 C C . ARG A 1 105 ? -1.790 7.923 -1.240 1.00 85.31 105 ARG A C 1
ATOM 839 O O . ARG A 1 105 ? -1.793 7.500 -2.388 1.00 85.31 105 ARG A O 1
ATOM 846 N N . GLN A 1 106 ? -0.682 8.069 -0.515 1.00 83.19 106 GLN A N 1
ATOM 847 C CA . GLN A 1 106 ? 0.626 7.621 -0.995 1.00 83.19 106 GLN A CA 1
ATOM 848 C C . GLN A 1 106 ? 0.624 6.107 -1.233 1.00 83.19 106 GLN A C 1
ATOM 850 O O . GLN A 1 106 ? 1.059 5.653 -2.287 1.00 83.19 106 GLN A O 1
ATOM 855 N N . PHE A 1 107 ? 0.038 5.338 -0.310 1.00 83.88 107 PHE A N 1
ATOM 856 C CA . PHE A 1 107 ? -0.166 3.899 -0.476 1.00 83.88 107 PHE A CA 1
ATOM 857 C C . PHE A 1 107 ? -0.980 3.560 -1.736 1.00 83.88 107 PHE A C 1
ATOM 859 O O . PHE A 1 107 ? -0.577 2.715 -2.535 1.00 83.88 107 PHE A O 1
ATOM 866 N N . GLU A 1 108 ? -2.112 4.236 -1.946 1.00 83.56 108 GLU A N 1
ATOM 867 C CA . GLU A 1 108 ? -2.953 4.019 -3.125 1.00 83.56 108 GLU A CA 1
ATOM 868 C C . GLU A 1 108 ? -2.224 4.388 -4.427 1.00 83.56 108 GLU A C 1
ATOM 870 O O . GLU A 1 108 ? -2.279 3.632 -5.398 1.00 83.56 108 GLU A O 1
ATOM 875 N N . ALA A 1 109 ? -1.494 5.505 -4.438 1.00 85.00 109 ALA A N 1
ATOM 876 C CA . ALA A 1 109 ? -0.707 5.933 -5.587 1.00 85.00 109 ALA A CA 1
ATOM 877 C C . ALA A 1 109 ? 0.422 4.953 -5.922 1.00 85.00 109 ALA A C 1
ATOM 879 O O . ALA A 1 109 ? 0.592 4.624 -7.094 1.00 85.00 109 ALA A O 1
ATOM 880 N N . SER A 1 110 ? 1.132 4.434 -4.914 1.00 84.44 110 SER A N 1
ATOM 881 C CA . SER A 1 110 ? 2.140 3.382 -5.096 1.00 84.44 110 SER A CA 1
ATOM 882 C C . SER A 1 110 ? 1.522 2.147 -5.756 1.00 84.44 110 SER A C 1
ATOM 884 O O . SER A 1 110 ? 1.971 1.706 -6.813 1.00 84.44 110 SER A O 1
ATOM 886 N N . HIS A 1 111 ? 0.400 1.647 -5.228 1.00 83.81 111 HIS A N 1
ATOM 887 C CA . HIS A 1 111 ? -0.284 0.491 -5.811 1.00 83.81 111 HIS A CA 1
ATOM 888 C C . HIS A 1 111 ? -0.752 0.719 -7.254 1.00 83.81 111 HIS A C 1
ATOM 890 O O . HIS A 1 111 ? -0.595 -0.165 -8.102 1.00 83.81 111 HIS A O 1
ATOM 896 N N . GLN A 1 112 ? -1.331 1.887 -7.546 1.00 84.62 112 GLN A N 1
ATOM 897 C CA . GLN A 1 112 ? -1.770 2.242 -8.897 1.00 84.62 112 GLN A CA 1
ATOM 898 C C . GLN A 1 112 ? -0.586 2.362 -9.863 1.00 84.62 112 GLN A C 1
ATOM 900 O O . GLN A 1 112 ? -0.683 1.921 -11.015 1.00 84.62 112 GLN A O 1
ATOM 905 N N . LEU A 1 113 ? 0.537 2.917 -9.400 1.00 85.44 113 LEU A N 1
ATOM 906 C CA . LEU A 1 113 ? 1.774 2.999 -10.164 1.00 85.44 113 LEU A CA 1
ATOM 907 C C . LEU A 1 113 ? 2.316 1.596 -10.467 1.00 85.44 113 LEU A C 1
ATOM 909 O O . LEU A 1 113 ? 2.562 1.291 -11.634 1.00 85.44 113 LEU A O 1
ATOM 913 N N . THR A 1 114 ? 2.396 0.710 -9.470 1.00 85.56 114 THR A N 1
ATOM 914 C CA . THR A 1 114 ? 2.822 -0.691 -9.633 1.00 85.56 114 THR A CA 1
ATOM 915 C C . THR A 1 114 ? 1.975 -1.438 -10.654 1.00 85.56 114 THR A C 1
ATOM 917 O O . THR A 1 114 ? 2.516 -2.072 -11.563 1.00 85.56 114 THR A O 1
ATOM 920 N N . ASP A 1 115 ? 0.645 -1.364 -10.545 1.00 84.25 115 ASP A N 1
ATOM 921 C CA . ASP A 1 115 ? -0.270 -2.025 -11.483 1.00 84.25 115 ASP A CA 1
ATOM 922 C C . ASP A 1 115 ? -0.106 -1.476 -12.909 1.00 84.25 115 ASP A C 1
ATOM 924 O O . ASP A 1 115 ? 0.011 -2.241 -13.871 1.00 84.25 115 ASP A O 1
ATOM 928 N N . THR A 1 116 ? -0.015 -0.151 -13.047 1.00 86.00 116 THR A N 1
ATOM 929 C CA . THR A 1 116 ? 0.200 0.509 -14.342 1.00 86.00 116 THR A CA 1
ATOM 930 C C . THR A 1 116 ? 1.520 0.077 -14.972 1.00 86.00 116 THR A C 1
ATOM 932 O O . THR A 1 116 ? 1.553 -0.308 -16.142 1.00 86.00 116 THR A O 1
ATOM 935 N N . MET A 1 117 ? 2.611 0.095 -14.208 1.00 85.44 117 MET A N 1
ATOM 936 C CA . MET A 1 117 ? 3.926 -0.300 -14.701 1.00 85.44 117 MET A CA 1
ATOM 937 C C . MET A 1 117 ? 3.975 -1.780 -15.065 1.00 85.44 117 MET A C 1
ATOM 939 O O . MET A 1 117 ? 4.489 -2.118 -16.126 1.00 85.44 117 MET A O 1
ATOM 943 N N . SER A 1 118 ? 3.378 -2.650 -14.252 1.00 85.12 118 SER A N 1
ATOM 944 C CA . SER A 1 118 ? 3.311 -4.090 -14.531 1.00 85.12 118 SER A CA 1
ATOM 945 C C . SER A 1 118 ? 2.597 -4.373 -15.853 1.00 85.12 118 SER A C 1
ATOM 947 O O . SER A 1 118 ? 3.049 -5.189 -16.655 1.00 85.12 118 SER A O 1
ATOM 949 N N . LYS A 1 119 ? 1.514 -3.637 -16.138 1.00 84.94 119 LYS A N 1
ATOM 950 C CA . LYS A 1 119 ? 0.799 -3.710 -17.421 1.00 84.94 119 LYS A CA 1
ATOM 951 C C . LYS A 1 119 ? 1.646 -3.204 -18.589 1.00 84.94 119 LYS A C 1
ATOM 953 O O . LYS A 1 119 ? 1.668 -3.849 -19.634 1.00 84.94 119 LYS A O 1
ATOM 958 N N . LEU A 1 120 ? 2.335 -2.071 -18.428 1.00 85.56 120 LEU A N 1
ATOM 959 C CA . LEU A 1 120 ? 3.166 -1.473 -19.482 1.00 85.56 120 LEU A CA 1
ATOM 960 C C . LEU A 1 120 ? 4.401 -2.319 -19.809 1.00 85.56 120 LEU A C 1
ATOM 962 O O . LEU A 1 120 ? 4.764 -2.456 -20.975 1.00 85.56 120 LEU A O 1
ATOM 966 N N . LEU A 1 121 ? 5.024 -2.897 -18.785 1.00 84.44 121 LEU A N 1
ATOM 967 C CA . LEU A 1 121 ? 6.220 -3.724 -18.899 1.00 84.44 121 LEU A CA 1
ATOM 968 C C . LEU A 1 121 ? 5.904 -5.200 -19.170 1.00 84.44 121 LEU A C 1
ATOM 970 O O . LEU A 1 121 ? 6.814 -5.984 -19.434 1.00 84.44 121 LEU A O 1
ATOM 974 N N . ASN A 1 122 ? 4.620 -5.574 -19.140 1.00 82.62 122 ASN A N 1
ATOM 975 C CA . ASN A 1 122 ? 4.153 -6.953 -19.252 1.00 82.62 122 ASN A CA 1
ATOM 976 C C . ASN A 1 122 ? 4.842 -7.884 -18.232 1.00 82.62 122 ASN A C 1
ATOM 978 O O . ASN A 1 122 ? 5.220 -9.015 -18.547 1.00 82.62 122 ASN A O 1
ATOM 982 N N . THR A 1 123 ? 5.004 -7.392 -17.005 1.00 82.62 123 THR A N 1
ATOM 983 C CA . THR A 1 123 ? 5.564 -8.130 -15.869 1.00 82.62 123 THR A CA 1
ATOM 984 C C . THR A 1 123 ? 4.479 -8.474 -14.861 1.00 82.62 123 THR A C 1
ATOM 986 O O . THR A 1 123 ? 3.368 -7.937 -14.886 1.00 82.62 123 THR A O 1
ATOM 989 N N . ALA A 1 124 ? 4.793 -9.394 -13.954 1.00 78.31 124 ALA A N 1
ATOM 990 C CA . ALA A 1 124 ? 3.987 -9.561 -12.757 1.00 78.31 124 ALA A CA 1
ATOM 991 C C . ALA A 1 124 ? 4.196 -8.370 -11.799 1.00 78.31 124 ALA A C 1
ATOM 993 O O . ALA A 1 124 ? 5.199 -7.657 -11.878 1.00 78.31 124 ALA A O 1
ATOM 994 N N . THR A 1 125 ? 3.231 -8.152 -10.900 1.00 73.06 125 THR A N 1
ATOM 995 C CA . THR A 1 125 ? 3.245 -7.049 -9.918 1.00 73.06 125 THR A CA 1
ATOM 996 C C . THR A 1 125 ? 4.334 -7.184 -8.862 1.00 73.06 125 THR A C 1
ATOM 998 O O . THR A 1 125 ? 4.646 -6.218 -8.186 1.00 73.06 125 THR A O 1
ATOM 1001 N N . ASP A 1 126 ? 4.914 -8.373 -8.734 1.00 74.38 126 ASP A N 1
ATOM 1002 C CA . ASP A 1 126 ? 6.066 -8.680 -7.886 1.00 74.38 126 ASP A CA 1
ATOM 1003 C C . ASP A 1 126 ? 7.411 -8.455 -8.610 1.00 74.38 126 ASP A C 1
ATOM 1005 O O . ASP A 1 126 ? 8.463 -8.846 -8.107 1.00 74.38 126 ASP A O 1
ATOM 1009 N N . GLY A 1 127 ? 7.386 -7.861 -9.811 1.00 75.81 127 GLY A N 1
ATOM 1010 C CA . GLY A 1 127 ? 8.574 -7.515 -10.593 1.00 75.81 127 GLY A CA 1
ATOM 1011 C C . GLY A 1 127 ? 9.259 -8.699 -11.279 1.00 75.81 127 GLY A C 1
ATOM 1012 O O . GLY A 1 127 ? 10.273 -8.511 -11.953 1.00 75.81 127 GLY A O 1
ATOM 1013 N N . TRP A 1 128 ? 8.726 -9.920 -11.155 1.00 81.19 128 TRP A N 1
ATOM 1014 C CA . TRP A 1 128 ? 9.343 -11.089 -11.775 1.00 81.19 128 TRP A CA 1
ATOM 1015 C C . TRP A 1 128 ? 9.155 -11.103 -13.292 1.00 81.19 128 TRP A C 1
ATOM 1017 O O . TRP A 1 128 ? 8.056 -10.902 -13.822 1.00 81.19 128 TRP A O 1
ATOM 1027 N N . ALA A 1 129 ? 10.246 -11.426 -13.989 1.00 81.31 129 ALA A N 1
ATOM 1028 C CA . ALA A 1 129 ? 10.290 -11.555 -15.437 1.00 81.31 129 ALA A CA 1
ATOM 1029 C C . ALA A 1 129 ? 11.145 -12.755 -15.882 1.00 81.31 129 ALA A C 1
ATOM 1031 O O . ALA A 1 129 ? 12.072 -13.158 -15.171 1.00 81.31 129 ALA A O 1
ATOM 1032 N N . PRO A 1 130 ? 10.859 -13.347 -17.057 1.00 85.31 130 PRO A N 1
ATOM 1033 C CA . PRO A 1 130 ? 11.705 -14.379 -17.646 1.00 85.31 130 PRO A CA 1
ATOM 1034 C C . PRO A 1 130 ? 13.127 -13.868 -17.920 1.00 85.31 130 PRO A C 1
ATOM 1036 O O . PRO A 1 130 ? 13.309 -12.749 -18.394 1.00 85.31 130 PRO A O 1
ATOM 1039 N N . ALA A 1 131 ? 14.133 -14.719 -17.695 1.00 87.25 131 ALA A N 1
ATOM 1040 C CA . ALA A 1 131 ? 15.540 -14.361 -17.904 1.00 87.25 131 ALA A CA 1
ATOM 1041 C C . ALA A 1 131 ? 15.839 -13.911 -19.348 1.00 87.25 131 ALA A C 1
ATOM 1043 O O . ALA A 1 131 ? 16.624 -12.990 -19.552 1.00 87.25 131 ALA A O 1
ATOM 1044 N N . ASP A 1 132 ? 15.172 -14.519 -20.333 1.00 88.56 132 ASP A N 1
ATOM 1045 C CA . ASP A 1 132 ? 15.359 -14.220 -21.759 1.00 88.56 132 ASP A CA 1
ATOM 1046 C C . ASP A 1 132 ? 14.912 -12.797 -22.148 1.00 88.56 132 ASP A C 1
ATOM 1048 O O . ASP A 1 132 ? 15.367 -12.255 -23.158 1.00 88.56 132 ASP A O 1
ATOM 1052 N N . ASP A 1 133 ? 14.036 -12.181 -21.349 1.00 85.75 133 ASP A N 1
ATOM 1053 C CA . ASP A 1 133 ? 13.496 -10.840 -21.589 1.00 85.75 133 ASP A CA 1
ATOM 1054 C C . ASP A 1 133 ? 14.063 -9.781 -20.627 1.00 85.75 133 ASP A C 1
ATOM 1056 O O . ASP A 1 133 ? 13.738 -8.601 -20.761 1.00 85.75 133 ASP A O 1
ATOM 1060 N N . TRP A 1 134 ? 14.952 -10.170 -19.704 1.00 86.31 134 TRP A N 1
ATOM 1061 C CA . TRP A 1 134 ? 15.471 -9.297 -18.646 1.00 86.31 134 TRP A CA 1
ATOM 1062 C C . TRP A 1 134 ? 16.140 -8.024 -19.180 1.00 86.31 134 TRP A C 1
ATOM 1064 O O . TRP A 1 134 ? 15.788 -6.925 -18.763 1.00 86.31 134 TRP A O 1
ATOM 1074 N N . GLU A 1 135 ? 17.047 -8.139 -20.155 1.00 87.75 135 GLU A N 1
ATOM 1075 C CA . GLU A 1 135 ? 17.751 -6.971 -20.715 1.00 87.75 135 GLU A CA 1
ATOM 1076 C C . GLU A 1 135 ? 16.789 -5.978 -21.386 1.00 87.75 135 GLU A C 1
ATOM 1078 O O . GLU A 1 135 ? 16.908 -4.764 -21.219 1.00 87.75 135 GLU A O 1
ATOM 1083 N N . LYS A 1 136 ? 15.793 -6.484 -22.125 1.00 87.50 136 LYS A N 1
ATOM 1084 C CA . LYS A 1 136 ? 14.779 -5.638 -22.775 1.00 87.50 136 LYS A CA 1
ATOM 1085 C C . LYS A 1 136 ? 13.904 -4.945 -21.741 1.00 87.50 136 LYS A C 1
ATOM 1087 O O . LYS A 1 136 ? 13.572 -3.774 -21.906 1.00 87.50 136 LYS A O 1
ATOM 1092 N N . LEU A 1 137 ? 13.544 -5.672 -20.686 1.00 88.31 137 LEU A N 1
ATOM 1093 C CA . LEU A 1 137 ? 12.754 -5.150 -19.586 1.00 88.31 137 LEU A CA 1
ATOM 1094 C C . LEU A 1 137 ? 13.496 -4.035 -18.847 1.00 88.31 137 LEU A C 1
ATOM 1096 O O . LEU A 1 137 ? 12.891 -3.008 -18.563 1.00 88.31 137 LEU A O 1
ATOM 1100 N N . GLN A 1 138 ? 14.797 -4.190 -18.590 1.00 87.12 138 GLN A N 1
ATOM 1101 C CA . GLN A 1 138 ? 15.603 -3.143 -17.957 1.00 87.12 138 GLN A CA 1
ATOM 1102 C C . GLN A 1 138 ? 15.624 -1.852 -18.787 1.00 87.12 138 GLN A C 1
ATOM 1104 O O . GLN A 1 138 ? 15.471 -0.762 -18.233 1.00 87.12 138 GLN A O 1
ATOM 1109 N N . ILE A 1 139 ? 15.755 -1.965 -20.114 1.00 88.50 139 ILE A N 1
ATOM 1110 C CA . ILE A 1 139 ? 15.698 -0.810 -21.022 1.00 88.50 139 ILE A CA 1
ATOM 1111 C C . ILE A 1 139 ? 14.315 -0.151 -20.959 1.00 88.50 139 ILE A C 1
ATOM 1113 O O . ILE A 1 139 ? 14.225 1.051 -20.716 1.00 88.50 139 ILE A O 1
ATOM 1117 N N . ALA A 1 140 ? 13.243 -0.934 -21.106 1.00 88.69 140 ALA A N 1
ATOM 1118 C CA . ALA A 1 140 ? 11.873 -0.423 -21.070 1.00 88.69 140 ALA A CA 1
ATOM 1119 C C . ALA A 1 140 ? 11.523 0.219 -19.716 1.00 88.69 140 ALA A C 1
ATOM 1121 O O . ALA A 1 140 ? 10.872 1.260 -19.672 1.00 88.69 140 ALA A O 1
ATOM 1122 N N . HIS A 1 141 ? 11.990 -0.364 -18.611 1.00 89.25 141 HIS A N 1
ATOM 1123 C CA . HIS A 1 141 ? 11.828 0.185 -17.268 1.00 89.25 141 HIS A CA 1
ATOM 1124 C C . HIS A 1 141 ? 12.530 1.540 -17.129 1.00 89.25 141 HIS A C 1
ATOM 1126 O O . HIS A 1 141 ? 11.933 2.489 -16.621 1.00 89.25 141 HIS A O 1
ATOM 1132 N N . LYS A 1 142 ? 13.768 1.661 -17.629 1.00 87.12 142 LYS A N 1
ATOM 1133 C CA . LYS A 1 142 ? 14.519 2.921 -17.609 1.00 87.12 142 LYS A CA 1
ATOM 1134 C C . LYS A 1 142 ? 13.832 4.010 -18.437 1.00 87.12 142 LYS A C 1
ATOM 1136 O O . LYS A 1 142 ? 13.654 5.119 -17.943 1.00 87.12 142 LYS A O 1
ATOM 1141 N N . GLU A 1 143 ? 13.415 3.690 -19.660 1.00 88.88 143 GLU A N 1
ATOM 1142 C CA . GLU A 1 143 ? 12.693 4.628 -20.531 1.00 88.88 143 GLU A CA 1
ATOM 1143 C C . GLU A 1 143 ? 11.371 5.084 -19.898 1.00 88.88 143 GLU A C 1
ATOM 1145 O O . GLU A 1 143 ? 11.025 6.268 -19.939 1.00 88.88 143 GLU A O 1
ATOM 1150 N N . LEU A 1 144 ? 10.643 4.156 -19.268 1.00 87.69 144 LEU A N 1
ATOM 1151 C CA . LEU A 1 144 ? 9.401 4.463 -18.570 1.00 87.69 144 LEU A CA 1
ATOM 1152 C C . LEU A 1 144 ? 9.648 5.374 -17.362 1.00 87.69 144 LEU A C 1
ATOM 1154 O O . LEU A 1 144 ? 8.945 6.371 -17.217 1.00 87.69 144 LEU A O 1
ATOM 1158 N N . HIS A 1 145 ? 10.661 5.081 -16.542 1.00 86.94 145 HIS A N 1
ATOM 1159 C CA . HIS A 1 145 ? 11.056 5.927 -15.414 1.00 86.94 145 HIS A CA 1
ATOM 1160 C C . HIS A 1 145 ? 11.397 7.348 -15.863 1.00 86.94 145 HIS A C 1
ATOM 1162 O O . HIS A 1 145 ? 10.818 8.309 -15.360 1.00 86.94 145 HIS A O 1
ATOM 1168 N N . GLU A 1 146 ? 12.266 7.495 -16.866 1.00 86.88 146 GLU A N 1
ATOM 1169 C CA . GLU A 1 146 ? 12.630 8.804 -17.417 1.00 86.88 146 GLU A CA 1
ATOM 1170 C C . GLU A 1 146 ? 11.403 9.556 -17.957 1.00 86.88 146 GLU A C 1
ATOM 1172 O O . GLU A 1 146 ? 11.260 10.758 -17.721 1.00 86.88 146 GLU A O 1
ATOM 1177 N N . SER A 1 147 ? 10.473 8.859 -18.622 1.00 85.31 147 SER A N 1
ATOM 1178 C CA . SER A 1 147 ? 9.233 9.473 -19.105 1.00 85.31 147 SER A CA 1
ATOM 1179 C C . SER A 1 147 ? 8.308 9.927 -17.975 1.00 85.31 147 SER A C 1
ATOM 1181 O O . SER A 1 147 ? 7.651 10.959 -18.137 1.00 85.31 147 SER A O 1
ATOM 1183 N N . VAL A 1 148 ? 8.194 9.165 -16.884 1.00 83.94 148 VAL A N 1
ATOM 1184 C CA . VAL A 1 148 ? 7.343 9.524 -15.739 1.00 83.94 148 VAL A CA 1
ATOM 1185 C C . VAL A 1 148 ? 7.942 10.719 -15.008 1.00 83.94 148 VAL A C 1
ATOM 1187 O O . VAL A 1 148 ? 7.254 11.723 -14.852 1.00 83.94 148 VAL A O 1
ATOM 1190 N N . VAL A 1 149 ? 9.240 10.671 -14.699 1.00 83.38 149 VAL A N 1
ATOM 1191 C CA . VAL A 1 149 ? 9.995 11.781 -14.100 1.00 83.38 149 VAL A CA 1
ATOM 1192 C C . VAL A 1 149 ? 9.804 13.072 -14.906 1.00 83.38 149 VAL A C 1
ATOM 1194 O O . VAL A 1 149 ? 9.439 14.109 -14.354 1.00 83.38 149 VAL A O 1
ATOM 1197 N N . GLN A 1 150 ? 9.958 13.019 -16.235 1.00 82.31 150 GLN A N 1
ATOM 1198 C CA . GLN A 1 150 ? 9.740 14.186 -17.098 1.00 82.31 150 GLN A CA 1
ATOM 1199 C C . GLN A 1 150 ? 8.306 14.727 -17.043 1.00 82.31 150 GLN A C 1
ATOM 1201 O O . GLN A 1 150 ? 8.114 15.939 -17.119 1.00 82.31 150 GLN A O 1
ATOM 1206 N N . LYS A 1 151 ? 7.289 13.866 -16.945 1.00 80.50 151 LYS A N 1
ATOM 1207 C CA . LYS A 1 151 ? 5.890 14.312 -16.852 1.00 80.50 151 LYS A CA 1
ATOM 1208 C C . LYS A 1 151 ? 5.600 14.982 -15.514 1.00 80.50 151 LYS A C 1
ATOM 1210 O O . LYS A 1 151 ? 4.943 16.020 -15.515 1.00 80.50 151 LYS A O 1
ATOM 1215 N N . THR A 1 152 ? 6.136 14.450 -14.418 1.00 76.69 152 THR A N 1
ATOM 1216 C CA . THR A 1 152 ? 6.009 15.059 -13.088 1.00 76.69 152 THR A CA 1
ATOM 1217 C C . THR A 1 152 ? 6.577 16.482 -13.083 1.00 76.69 152 THR A C 1
ATOM 1219 O O . THR A 1 152 ? 5.914 17.397 -12.611 1.00 76.69 152 THR A O 1
ATOM 1222 N N . TYR A 1 153 ? 7.731 16.724 -13.719 1.00 67.94 153 TYR A N 1
ATOM 1223 C CA . TYR A 1 153 ? 8.306 18.078 -13.805 1.00 67.94 153 TYR A CA 1
ATOM 1224 C C . TYR A 1 153 ? 7.530 19.067 -14.683 1.00 67.94 153 TYR A C 1
ATOM 1226 O O . TYR A 1 153 ? 7.600 20.271 -14.450 1.00 67.94 153 TYR A O 1
ATOM 1234 N N . ASN A 1 154 ? 6.863 18.589 -15.735 1.00 67.81 154 ASN A N 1
ATOM 1235 C CA . ASN A 1 154 ? 6.226 19.454 -16.735 1.00 67.81 154 ASN A CA 1
ATOM 1236 C C . ASN A 1 154 ? 4.742 19.731 -16.445 1.00 67.81 154 ASN A C 1
ATOM 1238 O O . ASN A 1 154 ? 4.072 20.370 -17.257 1.00 67.81 154 ASN A O 1
ATOM 1242 N N . THR A 1 155 ? 4.213 19.233 -15.328 1.00 64.44 155 THR A N 1
ATOM 1243 C CA . THR A 1 155 ? 2.815 19.445 -14.949 1.00 64.44 155 THR A CA 1
ATOM 1244 C C . THR A 1 155 ? 2.686 20.796 -14.239 1.00 64.44 155 THR A C 1
ATOM 1246 O O . THR A 1 155 ? 3.216 20.987 -13.151 1.00 64.44 155 THR A O 1
ATOM 1249 N N . GLU A 1 156 ? 2.007 21.758 -14.876 1.00 59.31 156 GLU A N 1
ATOM 1250 C CA . GLU A 1 156 ? 1.731 23.095 -14.308 1.00 59.31 156 GLU A CA 1
ATOM 1251 C C . GLU A 1 156 ? 0.550 23.091 -13.313 1.00 59.31 156 GLU A C 1
ATOM 1253 O O . GLU A 1 156 ? 0.312 24.083 -12.620 1.00 59.31 156 GLU A O 1
ATOM 1258 N N . ASP A 1 157 ? -0.177 21.974 -13.224 1.00 64.19 157 ASP A N 1
ATOM 1259 C CA . ASP A 1 157 ? -1.328 21.797 -12.342 1.00 64.19 157 ASP A CA 1
ATOM 1260 C C . ASP A 1 157 ? -0.871 21.321 -10.957 1.00 64.19 157 ASP A C 1
ATOM 1262 O O . ASP A 1 157 ? -0.711 20.131 -10.699 1.00 64.19 157 ASP A O 1
ATOM 1266 N N . PHE A 1 158 ? -0.654 22.272 -10.048 1.00 59.53 158 PHE A N 1
ATOM 1267 C CA . PHE A 1 158 ? -0.446 21.971 -8.633 1.00 59.53 158 PHE A CA 1
ATOM 1268 C C . PHE A 1 158 ? -1.776 21.564 -7.985 1.00 59.53 158 PHE A C 1
ATOM 1270 O O . PHE A 1 158 ? -2.650 22.408 -7.767 1.00 59.53 158 PHE A O 1
ATOM 1277 N N . ASP A 1 159 ? -1.917 20.285 -7.643 1.00 68.50 159 ASP A N 1
ATOM 1278 C CA . ASP A 1 159 ? -2.985 19.784 -6.778 1.00 68.50 159 ASP A CA 1
ATOM 1279 C C . ASP A 1 159 ? -2.396 19.430 -5.408 1.00 68.50 159 ASP A C 1
ATOM 1281 O O . ASP A 1 159 ? -1.645 18.467 -5.292 1.00 68.50 159 ASP A O 1
ATOM 1285 N N . GLU A 1 160 ? -2.764 20.186 -4.362 1.00 65.12 160 GLU A N 1
ATOM 1286 C CA . GLU A 1 160 ? -2.362 19.959 -2.958 1.00 65.12 160 GLU A CA 1
ATOM 1287 C C . GLU A 1 160 ? -2.642 18.519 -2.483 1.00 65.12 160 GLU A C 1
ATOM 1289 O O . GLU A 1 160 ? -2.045 18.037 -1.520 1.00 65.12 160 GLU A O 1
ATOM 1294 N N . TYR A 1 161 ? -3.559 17.826 -3.155 1.00 64.50 161 TYR A N 1
ATOM 1295 C CA . TYR A 1 161 ? -3.981 16.476 -2.834 1.00 64.50 161 TYR A CA 1
ATOM 1296 C C . TYR A 1 161 ? -3.305 15.375 -3.653 1.00 64.50 161 TYR A C 1
ATOM 1298 O O . TYR A 1 161 ? -3.524 14.207 -3.308 1.00 64.50 161 TYR A O 1
ATOM 1306 N N . ASP A 1 162 ? -2.507 15.726 -4.663 1.00 70.69 162 ASP A N 1
ATOM 1307 C CA . ASP A 1 162 ? -1.703 14.790 -5.447 1.00 70.69 162 ASP A CA 1
ATOM 1308 C C . ASP A 1 162 ? -0.515 14.284 -4.605 1.00 70.69 162 ASP A C 1
ATOM 1310 O O . ASP A 1 162 ? 0.248 15.094 -4.075 1.00 70.69 162 ASP A O 1
ATOM 1314 N N . PRO A 1 163 ? -0.349 12.963 -4.425 1.00 70.19 163 PRO A N 1
ATOM 1315 C CA . PRO A 1 163 ? 0.811 12.402 -3.739 1.00 70.19 163 PRO A CA 1
ATOM 1316 C C . PRO A 1 163 ? 2.117 12.478 -4.551 1.00 70.19 163 PRO A C 1
ATOM 1318 O O . PRO A 1 163 ? 3.155 12.145 -3.994 1.00 70.19 163 PRO A O 1
ATOM 1321 N N . LEU A 1 164 ? 2.093 12.893 -5.825 1.00 72.06 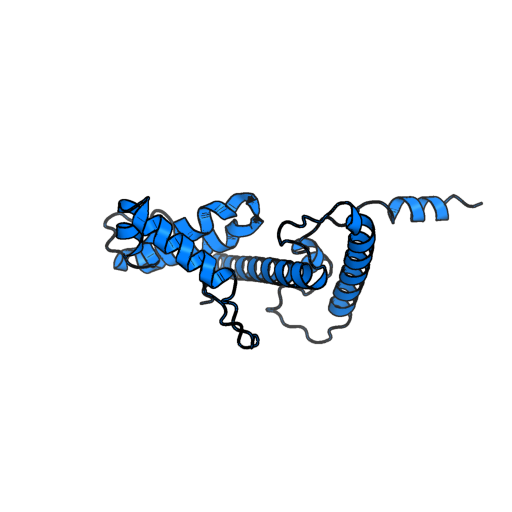164 LEU A N 1
ATOM 1322 C CA . LEU A 1 164 ? 3.246 12.937 -6.735 1.00 72.06 164 LEU A CA 1
ATOM 1323 C C . LEU A 1 164 ? 3.655 14.369 -7.132 1.00 72.06 164 LEU A C 1
ATOM 1325 O O . LEU A 1 164 ? 3.691 14.717 -8.311 1.00 72.06 164 LEU A O 1
ATOM 1329 N N . GLN A 1 165 ? 4.001 15.213 -6.158 1.00 70.56 165 GLN A N 1
ATOM 1330 C CA . GLN A 1 165 ? 4.342 16.622 -6.422 1.00 70.56 165 GLN A CA 1
ATOM 1331 C C . GLN A 1 165 ? 5.822 16.869 -6.730 1.00 70.56 165 GLN A C 1
ATOM 1333 O O . GLN A 1 165 ? 6.184 17.938 -7.230 1.00 70.56 165 GLN A O 1
ATOM 1338 N N . SER A 1 166 ? 6.695 15.916 -6.414 1.00 76.06 166 SER A N 1
ATOM 1339 C CA . SER A 1 166 ? 8.138 16.058 -6.581 1.00 76.06 166 SER A CA 1
ATOM 1340 C C . SER A 1 166 ? 8.814 14.757 -7.009 1.00 76.06 166 SER A C 1
ATOM 1342 O O . SER A 1 166 ? 8.238 13.671 -6.956 1.00 76.06 166 SER A O 1
ATOM 1344 N N . GLU A 1 167 ? 10.072 14.871 -7.438 1.00 75.94 167 GLU A N 1
ATOM 1345 C CA . GLU A 1 167 ? 10.928 13.712 -7.713 1.00 75.94 167 GLU A CA 1
ATOM 1346 C C . GLU A 1 167 ? 11.149 12.859 -6.458 1.00 75.94 167 GLU A C 1
ATOM 1348 O O . GLU A 1 167 ? 11.186 11.635 -6.555 1.00 75.94 167 GLU A O 1
ATOM 1353 N N . ASP A 1 168 ? 11.260 13.490 -5.285 1.00 79.00 168 ASP A N 1
ATOM 1354 C CA . ASP A 1 168 ? 11.417 12.777 -4.019 1.00 79.00 168 ASP A CA 1
ATOM 1355 C C . ASP A 1 168 ? 10.162 11.954 -3.693 1.00 79.00 168 ASP A C 1
ATOM 1357 O O . ASP A 1 168 ? 10.294 10.793 -3.311 1.00 79.00 168 ASP A O 1
ATOM 1361 N N . ASP A 1 169 ? 8.963 12.500 -3.938 1.00 81.00 169 ASP A N 1
ATOM 1362 C CA . ASP A 1 169 ? 7.703 11.764 -3.760 1.00 81.00 169 ASP A CA 1
ATOM 1363 C C . ASP A 1 169 ? 7.593 10.597 -4.753 1.00 81.00 169 ASP A C 1
ATOM 1365 O O . ASP A 1 169 ? 7.230 9.480 -4.382 1.00 81.00 169 ASP A O 1
ATOM 1369 N N . LEU A 1 170 ? 7.956 10.829 -6.022 1.00 84.00 170 LEU A N 1
ATOM 1370 C CA . LEU A 1 170 ? 7.974 9.778 -7.039 1.00 84.00 170 LEU A CA 1
ATOM 1371 C C . LEU A 1 170 ? 8.947 8.662 -6.664 1.00 84.00 170 LEU A C 1
ATO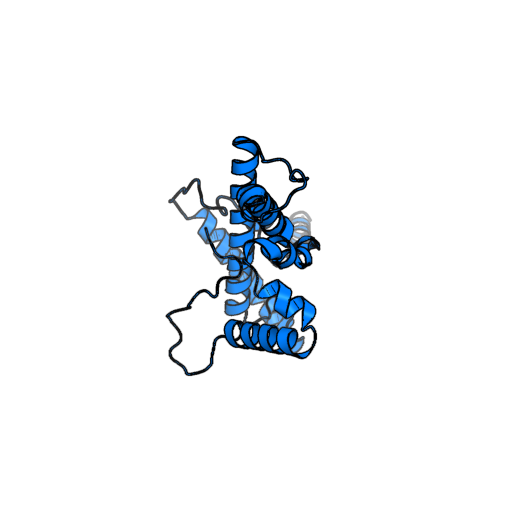M 1373 O O 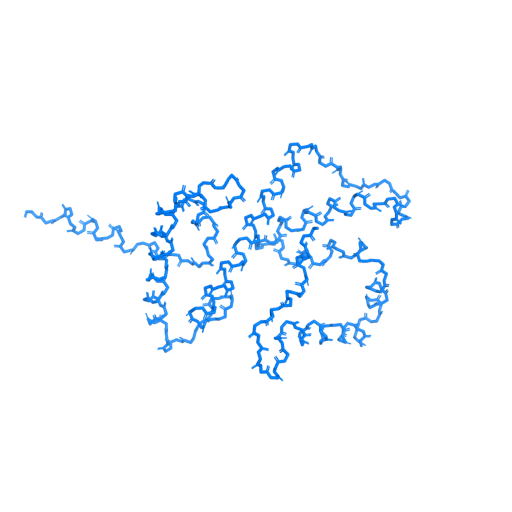. LEU A 1 170 ? 8.627 7.492 -6.838 1.00 84.00 170 LEU A O 1
ATOM 1377 N N . ARG A 1 171 ? 10.122 9.018 -6.139 1.00 82.75 171 ARG A N 1
ATOM 1378 C CA . ARG A 1 171 ? 11.133 8.065 -5.686 1.00 82.75 171 ARG A CA 1
ATOM 1379 C C . ARG A 1 171 ? 10.683 7.290 -4.451 1.00 82.75 171 ARG A C 1
ATOM 1381 O O . ARG A 1 171 ? 11.063 6.130 -4.318 1.00 82.75 171 ARG A O 1
ATOM 1388 N N . GLU A 1 172 ? 9.917 7.915 -3.561 1.00 83.31 172 GLU A N 1
ATOM 1389 C CA . GLU A 1 172 ? 9.356 7.269 -2.372 1.00 83.31 172 GLU A CA 1
ATOM 1390 C C . GLU A 1 172 ? 8.336 6.189 -2.744 1.00 83.31 172 GLU A C 1
ATOM 1392 O O . GLU A 1 172 ? 8.340 5.122 -2.137 1.00 83.31 172 GLU A O 1
ATOM 1397 N N . ILE A 1 173 ? 7.515 6.431 -3.770 1.00 83.94 173 ILE A N 1
ATOM 1398 C CA . ILE A 1 173 ? 6.485 5.476 -4.201 1.00 83.94 173 ILE A CA 1
ATOM 1399 C C . ILE A 1 173 ? 6.910 4.582 -5.374 1.00 83.94 173 ILE A C 1
ATOM 1401 O O . ILE A 1 173 ? 6.095 3.814 -5.887 1.00 83.94 173 ILE A O 1
ATOM 1405 N N . TRP A 1 174 ? 8.150 4.708 -5.855 1.00 86.12 174 TRP A N 1
ATOM 1406 C CA . TRP A 1 174 ? 8.595 3.972 -7.033 1.00 86.12 174 TRP A CA 1
ATOM 1407 C C . TRP A 1 174 ? 8.705 2.469 -6.721 1.00 86.12 174 TRP A C 1
ATOM 1409 O O . TRP A 1 174 ? 9.431 2.094 -5.799 1.00 86.12 174 TRP A O 1
ATOM 1419 N N . PRO A 1 175 ? 8.042 1.586 -7.490 1.00 80.06 175 PRO A N 1
ATOM 1420 C CA . PRO A 1 175 ? 7.806 0.210 -7.048 1.00 80.06 175 PRO A CA 1
ATOM 1421 C C . PRO A 1 175 ? 8.954 -0.771 -7.302 1.00 80.06 175 PRO A C 1
ATOM 1423 O O . PRO A 1 175 ? 8.914 -1.898 -6.816 1.00 80.06 175 PRO A O 1
ATOM 1426 N N . PHE A 1 176 ? 9.967 -0.387 -8.080 1.00 81.69 176 PHE A N 1
ATOM 1427 C CA . PHE A 1 176 ? 11.060 -1.282 -8.464 1.00 81.69 176 PHE A CA 1
ATOM 1428 C C . PHE A 1 176 ? 12.423 -0.683 -8.147 1.00 81.69 176 PHE A C 1
ATOM 1430 O O . PHE A 1 176 ? 12.611 0.528 -8.181 1.00 81.69 176 PHE A O 1
ATOM 1437 N N . ASP A 1 177 ? 13.421 -1.527 -7.909 1.00 78.88 177 ASP A N 1
ATOM 1438 C CA . ASP A 1 177 ? 14.776 -1.037 -7.695 1.00 78.88 177 ASP A CA 1
ATOM 1439 C C . ASP A 1 177 ? 15.274 -0.252 -8.916 1.00 78.88 177 ASP A C 1
ATOM 1441 O O . ASP A 1 177 ? 15.392 -0.760 -10.034 1.00 78.88 177 ASP A O 1
ATOM 1445 N N . LEU A 1 178 ? 15.607 1.014 -8.688 1.00 73.31 178 LEU A N 1
ATOM 1446 C CA . LEU A 1 178 ? 16.396 1.789 -9.631 1.00 73.31 178 LEU A CA 1
ATOM 1447 C C . LEU A 1 178 ? 17.848 1.338 -9.474 1.00 73.31 178 LEU A C 1
ATOM 1449 O O . LEU A 1 178 ? 18.379 1.378 -8.361 1.00 73.31 178 LEU A O 1
ATOM 1453 N N . GLU A 1 179 ? 18.499 0.922 -10.566 1.00 66.88 179 GLU A N 1
ATOM 1454 C CA . GLU A 1 179 ? 19.937 0.636 -10.558 1.00 66.88 179 GLU A CA 1
ATOM 1455 C C . GLU A 1 179 ? 20.692 1.876 -10.052 1.00 66.88 179 GLU A C 1
ATOM 1457 O O . GLU A 1 179 ? 20.958 2.833 -10.785 1.00 66.88 179 GLU A O 1
ATOM 1462 N N . ARG A 1 180 ? 21.046 1.875 -8.763 1.00 56.09 180 ARG A N 1
ATOM 1463 C CA . ARG A 1 180 ? 22.082 2.759 -8.246 1.00 56.09 180 ARG A CA 1
ATOM 1464 C C . ARG A 1 180 ? 23.385 2.279 -8.869 1.00 56.09 180 ARG A C 1
ATOM 1466 O O . ARG A 1 180 ? 23.724 1.112 -8.736 1.00 56.09 180 ARG A O 1
ATOM 1473 N N . ASP A 1 181 ? 24.097 3.202 -9.508 1.00 50.19 181 ASP A N 1
ATOM 1474 C CA . ASP A 1 181 ? 25.461 3.034 -10.033 1.00 50.19 181 ASP A CA 1
ATOM 1475 C C . ASP A 1 181 ? 25.630 2.614 -11.501 1.00 50.19 181 ASP A C 1
ATOM 1477 O O . ASP A 1 181 ? 26.418 1.736 -11.837 1.00 50.19 181 ASP A O 1
ATOM 1481 N N . GLN A 1 182 ? 25.047 3.399 -12.411 1.00 44.72 182 GLN A N 1
ATOM 1482 C CA . GLN A 1 182 ? 25.752 3.746 -13.661 1.00 44.72 182 GLN A CA 1
ATOM 1483 C C . GLN A 1 182 ? 26.063 5.251 -13.770 1.00 44.72 182 GLN A C 1
ATOM 1485 O O . GLN A 1 182 ? 27.062 5.638 -14.371 1.00 44.72 182 GLN A O 1
ATOM 1490 N N . LEU A 1 183 ? 25.302 6.109 -13.076 1.00 42.88 183 LEU A N 1
ATOM 1491 C CA . LEU A 1 183 ? 25.553 7.557 -13.015 1.00 42.88 183 LEU A CA 1
ATOM 1492 C C . LEU A 1 183 ? 26.791 7.937 -12.178 1.00 42.88 183 LEU A C 1
ATOM 1494 O O . LEU A 1 183 ? 27.412 8.964 -12.447 1.00 42.88 183 LEU A O 1
ATOM 1498 N N . SER A 1 184 ? 27.183 7.146 -11.172 1.00 44.28 184 SER A N 1
ATOM 1499 C CA . SER A 1 184 ? 28.353 7.454 -10.329 1.00 44.28 184 SER A CA 1
ATOM 1500 C C . SER A 1 184 ? 29.685 7.106 -11.014 1.00 44.28 184 SER A C 1
ATOM 1502 O O . SER A 1 184 ? 30.658 7.853 -10.891 1.00 44.28 184 SER A O 1
ATOM 1504 N N . GLU A 1 185 ? 29.719 6.035 -11.810 1.00 43.97 185 GLU A N 1
ATOM 1505 C CA . GLU A 1 185 ? 30.902 5.611 -12.570 1.00 43.97 185 GLU A CA 1
ATOM 1506 C C . GLU A 1 185 ? 31.097 6.418 -13.865 1.00 43.97 185 GLU A C 1
ATOM 1508 O O . GLU A 1 185 ? 32.231 6.722 -14.241 1.00 43.97 185 GLU A O 1
ATOM 1513 N N . GLU A 1 186 ? 30.020 6.856 -14.524 1.00 46.69 186 GLU A N 1
ATOM 1514 C CA . GLU A 1 186 ? 30.121 7.703 -15.721 1.00 46.69 186 GLU A CA 1
ATOM 1515 C C . GLU A 1 186 ? 30.548 9.146 -15.379 1.00 46.69 186 GLU A C 1
ATOM 1517 O O . GLU A 1 186 ? 31.339 9.757 -16.105 1.00 46.69 186 GLU A O 1
ATOM 1522 N N . ASN A 1 187 ? 30.129 9.659 -14.214 1.00 47.62 187 ASN A N 1
ATOM 1523 C CA . ASN A 1 187 ? 30.602 10.940 -13.679 1.00 47.62 187 ASN A CA 1
ATOM 1524 C C . ASN A 1 187 ? 32.052 10.874 -13.165 1.00 47.62 187 ASN A C 1
ATOM 1526 O O . ASN A 1 187 ? 32.791 11.844 -13.329 1.00 47.62 187 ASN A O 1
ATOM 1530 N N . LYS A 1 18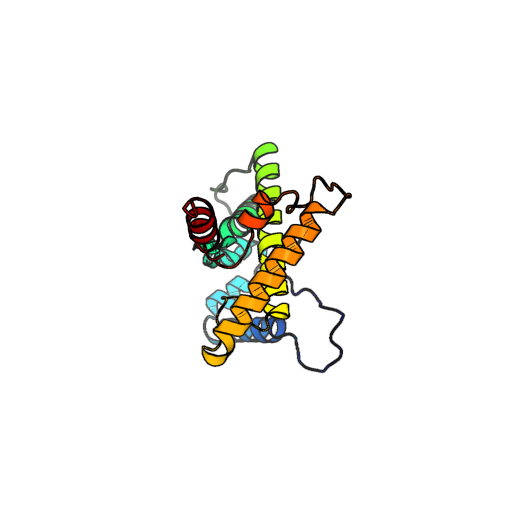8 ? 32.507 9.730 -12.629 1.00 50.34 188 LYS A N 1
ATOM 1531 C CA . LYS A 1 188 ? 33.935 9.489 -12.343 1.00 50.34 188 LYS A CA 1
ATOM 1532 C C . LYS A 1 188 ? 34.775 9.417 -13.618 1.00 50.34 188 LYS A C 1
ATOM 1534 O O . LYS A 1 188 ? 35.814 10.063 -13.693 1.00 50.34 188 LYS A O 1
ATOM 1539 N N . LYS A 1 189 ? 34.312 8.709 -14.654 1.00 51.12 189 LYS A N 1
ATOM 1540 C CA . LYS A 1 189 ? 35.028 8.619 -15.940 1.00 51.12 189 LYS A CA 1
ATOM 1541 C C . LYS A 1 189 ? 35.136 9.952 -16.679 1.00 51.12 189 LYS A C 1
ATOM 1543 O O . LYS A 1 189 ? 36.122 10.153 -17.374 1.00 51.12 189 LYS A O 1
ATOM 1548 N N . LYS A 1 190 ? 34.169 10.866 -16.533 1.00 51.72 190 LYS A N 1
ATOM 1549 C CA . LYS A 1 190 ? 34.262 12.231 -17.090 1.00 51.72 190 LYS A CA 1
ATOM 1550 C C . LYS A 1 190 ? 35.191 13.161 -16.302 1.00 51.72 190 LYS A C 1
ATOM 1552 O O . LYS A 1 190 ? 35.656 14.140 -16.876 1.00 51.72 190 LYS A O 1
ATOM 1557 N N . ALA A 1 191 ? 35.465 12.870 -15.030 1.00 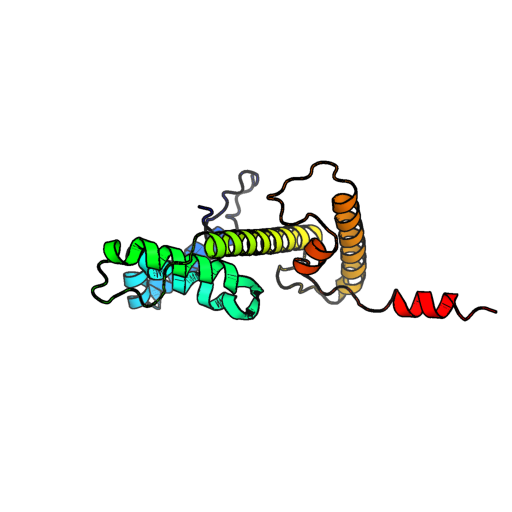53.09 191 ALA A N 1
ATOM 1558 C CA . ALA A 1 191 ? 36.363 13.662 -14.187 1.00 53.09 191 ALA A CA 1
ATOM 1559 C C . ALA A 1 191 ? 37.849 13.264 -14.316 1.00 53.09 191 ALA A C 1
ATOM 1561 O O . ALA A 1 191 ? 38.710 14.056 -13.945 1.00 53.09 191 ALA A O 1
ATOM 1562 N N . ASP A 1 192 ? 38.143 12.080 -14.867 1.00 50.25 192 ASP A N 1
ATOM 1563 C CA . ASP A 1 192 ? 39.500 11.515 -15.000 1.00 50.25 192 ASP A CA 1
ATOM 1564 C C . ASP A 1 192 ? 40.059 11.527 -16.443 1.00 50.25 192 ASP A C 1
ATOM 1566 O O . ASP A 1 192 ? 41.040 10.841 -16.743 1.00 50.25 192 ASP A O 1
ATOM 1570 N N . VAL A 1 193 ? 39.478 12.310 -17.361 1.00 46.06 193 VAL A N 1
ATOM 1571 C CA . VAL A 1 193 ? 40.098 12.566 -18.677 1.00 46.06 193 VAL A CA 1
ATOM 1572 C C . VAL A 1 193 ? 40.936 13.854 -18.587 1.00 46.06 193 VAL A C 1
ATOM 1574 O O . VAL A 1 193 ? 40.346 14.911 -18.363 1.00 46.06 193 VAL A O 1
ATOM 1577 N N . PRO A 1 194 ? 42.278 13.786 -18.720 1.00 50.03 194 PRO A N 1
ATOM 1578 C CA . PRO A 1 194 ? 43.166 14.951 -18.648 1.00 50.03 194 PRO A CA 1
ATOM 1579 C C . PRO A 1 194 ? 43.055 15.895 -19.852 1.00 50.03 194 PRO A C 1
ATOM 1581 O O . PRO A 1 194 ? 42.735 15.421 -20.968 1.00 50.03 194 PRO A O 1
#

Foldseek 3Di:
DDPPLDDPPPVPDPDPDDDPSVVVVVVVLVCCVVPVVVVNVVCVPDPLSCQLVPQVVVCVPLSVLSNVVSLLSNLVCVVVVVPPDHRPDDHDDPVVVVVSLLSVLLSVVLQVLLVVLCVQLVHPSLRDDDPVCVVVSLVSVVVVVVVVQVVLVPDPDDDPNDQRNHPVSCVVSPRDDDPDPPVVVVVVVVVPDD

Organism: Epicoccum nigrum (NCBI:txid105696)